Protein AF-A0A352FCN3-F1 (afdb_monomer_lite)

Secondary structure (DSSP, 8-state):
--HHHHHHHHHHHTT----------EEEEEEEEETTT--B-SS-EEEETT-S-EEE--TTSEEEEEESSSSEEEEEE-TTB--EEEEE-GGGSSSEEEEEPB----PPP----------S-SSS-EEEEEEEEETTEEEEEEEETT-TT--EEEEEETT--EEEEEE-S--------HHHHHHHTT-SEEE-TTS-EEEE-SSEEEEEEEETTEEEEEEEEEHHHIIIIITTEEEEETTEEEEEEE-SSEEEEEEEETT----EEEEEEE-TTHHHHHS----PPTTSHHHHHHHHHHHH-------EEE-SSEEEEEETTTTEEEEEETTS-EEEEEE---

Sequence (342 aa):
MKVRFALILVMAILGAKTARPQEKGLFITGYVFDSKSNAALQNVNISIAGSQSGTVSNSTGYFQIRVKSLPVVLYFSYVGYEVKPLTVRIAEATGLKVYLNPENRQIGEVTITAERITNLIKDDTLNVLDYEIVADNLYLVANPYKNPESQKLYAMTLSGEVLSSCDIRKAGHMVEDPELLAIAARRFLFKDCFGEVQLLTRDTVWQILFTNSKLYLIYPVSYEDFFEEIFPVRIALDGKLVYQKTSLNRNWTYLAEAGNSDHRLLKTVCDPFGDYRYARPIDFPDGLTRAAEFIMKGSWERCVAAPVIKRQNDFFIFDFFGNSIDFFDFNGECYKSVPITF

Structure (mmCIF, N/CA/C/O backbone):
data_AF-A0A352FCN3-F1
#
_entry.id   AF-A0A352FCN3-F1
#
loop_
_atom_site.group_PDB
_atom_site.id
_atom_site.type_symbol
_atom_site.label_atom_id
_atom_site.label_alt_id
_atom_site.label_comp_id
_atom_site.label_asym_id
_atom_site.label_entity_id
_atom_site.label_seq_id
_atom_site.pdbx_PDB_ins_code
_atom_site.Cartn_x
_atom_site.Cartn_y
_atom_site.Cartn_z
_atom_site.occupancy
_atom_site.B_iso_or_equiv
_atom_site.auth_seq_id
_atom_site.auth_comp_id
_atom_site.auth_asym_id
_atom_site.auth_atom_id
_atom_site.pdbx_PDB_model_num
ATOM 1 N N . MET A 1 1 ? -0.492 -20.688 -84.843 1.00 50.66 1 MET A N 1
ATOM 2 C CA . MET A 1 1 ? -1.634 -21.190 -84.037 1.00 50.66 1 MET A CA 1
ATOM 3 C C . MET A 1 1 ? -1.252 -21.821 -82.686 1.00 50.66 1 MET A C 1
ATOM 5 O O . MET A 1 1 ? -2.132 -21.959 -81.852 1.00 50.66 1 MET A O 1
ATOM 9 N N . LYS A 1 2 ? 0.026 -22.151 -82.413 1.00 49.59 2 LYS A N 1
ATOM 10 C CA . LYS A 1 2 ? 0.444 -22.856 -81.178 1.00 49.59 2 LYS A CA 1
ATOM 11 C C . LYS A 1 2 ? 0.732 -21.962 -79.950 1.00 49.59 2 LYS A C 1
ATOM 13 O O . LYS A 1 2 ? 0.653 -22.443 -78.832 1.00 49.59 2 LYS A O 1
ATOM 18 N N . VAL A 1 3 ? 0.989 -20.660 -80.132 1.00 52.56 3 VAL A N 1
ATOM 19 C CA . VAL A 1 3 ? 1.367 -19.742 -79.026 1.00 52.56 3 VAL A CA 1
ATOM 20 C C . VAL A 1 3 ? 0.154 -19.101 -78.326 1.00 52.56 3 VAL A C 1
ATOM 22 O O . VAL A 1 3 ? 0.198 -18.832 -77.132 1.00 52.56 3 VAL A O 1
ATOM 25 N N . ARG A 1 4 ? -0.981 -18.936 -79.025 1.00 50.56 4 ARG A N 1
ATOM 26 C CA . ARG A 1 4 ? -2.229 -18.412 -78.426 1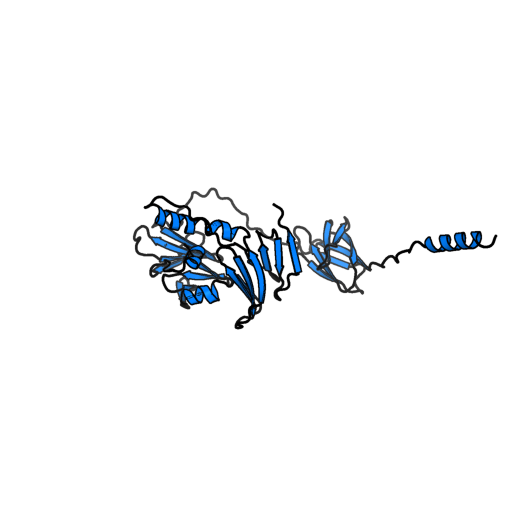.00 50.56 4 ARG A CA 1
ATOM 27 C C . ARG A 1 4 ? -2.933 -19.417 -77.503 1.00 50.56 4 ARG A C 1
ATOM 29 O O . ARG A 1 4 ? -3.598 -18.998 -76.566 1.00 50.56 4 ARG A O 1
ATOM 36 N N . PHE A 1 5 ? -2.737 -20.719 -77.719 1.00 48.94 5 PHE A N 1
ATOM 37 C CA . PHE A 1 5 ? -3.279 -21.771 -76.848 1.00 48.94 5 PHE A CA 1
ATOM 38 C C . PHE A 1 5 ? -2.513 -21.890 -75.519 1.00 48.94 5 PHE A C 1
ATOM 40 O O . PHE A 1 5 ? -3.115 -22.177 -74.489 1.00 48.94 5 PHE A O 1
ATOM 47 N N . ALA A 1 6 ? -1.208 -21.594 -75.519 1.00 52.56 6 ALA A N 1
ATOM 48 C CA . ALA A 1 6 ? -0.388 -21.615 -74.308 1.00 52.56 6 ALA A CA 1
ATOM 49 C C . ALA A 1 6 ? -0.743 -20.474 -73.333 1.00 52.56 6 ALA A C 1
ATOM 51 O O . ALA A 1 6 ? -0.731 -20.670 -72.123 1.00 52.56 6 ALA A O 1
ATOM 52 N N . LEU A 1 7 ? -1.136 -19.303 -73.846 1.00 49.34 7 LEU A N 1
ATOM 53 C CA . LEU A 1 7 ? -1.515 -18.145 -73.023 1.00 49.34 7 LEU A CA 1
ATOM 54 C C . LEU A 1 7 ? -2.885 -18.297 -72.336 1.00 49.34 7 LEU A C 1
ATOM 56 O O . LEU A 1 7 ? -3.070 -17.795 -71.230 1.00 49.34 7 LEU A O 1
ATOM 60 N N . ILE A 1 8 ? -3.818 -19.042 -72.939 1.00 56.41 8 ILE A N 1
ATOM 61 C CA . ILE A 1 8 ? -5.127 -19.341 -72.330 1.00 56.41 8 ILE A CA 1
ATOM 62 C C . ILE A 1 8 ? -4.990 -20.410 -71.231 1.00 56.41 8 ILE A C 1
ATOM 64 O O . ILE A 1 8 ? -5.671 -20.335 -70.210 1.00 56.41 8 ILE A O 1
ATOM 68 N N . LEU A 1 9 ? -4.052 -21.353 -71.379 1.00 51.28 9 LEU A N 1
ATOM 69 C CA . LEU A 1 9 ? -3.787 -22.380 -70.367 1.00 51.28 9 LEU A CA 1
ATOM 70 C C . LEU A 1 9 ? -3.083 -21.812 -69.117 1.00 51.28 9 LEU A C 1
ATOM 72 O O . LEU A 1 9 ? -3.337 -22.278 -68.011 1.00 51.28 9 LEU A O 1
ATOM 76 N N . VAL A 1 10 ? -2.259 -20.768 -69.263 1.00 54.50 10 VAL A N 1
ATOM 77 C CA . VAL A 1 10 ? -1.566 -20.117 -68.132 1.00 54.50 10 VAL A CA 1
ATOM 78 C C . VAL A 1 10 ? -2.493 -19.179 -67.339 1.00 54.50 10 VAL A C 1
ATOM 80 O O . VAL A 1 10 ? -2.385 -19.117 -66.116 1.00 54.50 10 VAL A O 1
ATOM 83 N N . MET A 1 11 ? -3.475 -18.522 -67.974 1.00 54.94 11 MET A N 1
ATOM 84 C CA . MET A 1 11 ? -4.492 -17.734 -67.248 1.00 54.94 11 MET A CA 1
ATOM 85 C C . MET A 1 11 ? -5.514 -18.593 -66.485 1.00 54.94 11 MET A C 1
ATOM 87 O O . MET A 1 11 ? -6.048 -18.139 -65.476 1.00 54.94 11 MET A O 1
ATOM 91 N N . ALA A 1 12 ? -5.765 -19.836 -66.909 1.00 50.75 12 ALA A N 1
ATOM 92 C CA . ALA A 1 12 ? -6.681 -20.739 -66.206 1.00 50.75 12 ALA A CA 1
ATOM 93 C C . ALA A 1 12 ? -6.101 -21.293 -64.887 1.00 50.75 12 ALA A C 1
ATOM 95 O O . ALA A 1 12 ? -6.855 -21.663 -63.990 1.00 50.75 12 ALA A O 1
ATOM 96 N N . ILE A 1 13 ? -4.772 -21.305 -64.734 1.00 56.00 13 ILE A N 1
ATOM 97 C CA . ILE A 1 13 ? -4.092 -21.830 -63.537 1.00 56.00 13 ILE A CA 1
ATOM 98 C C . ILE A 1 13 ? -3.949 -20.751 -62.443 1.00 56.00 13 ILE A C 1
ATOM 100 O O . ILE A 1 13 ? -3.915 -21.078 -61.260 1.00 56.00 13 ILE A O 1
ATOM 104 N N . LEU A 1 14 ? -3.979 -19.458 -62.797 1.00 53.19 14 LEU A N 1
ATOM 105 C CA . LEU A 1 14 ? -3.963 -18.347 -61.826 1.00 53.19 14 LEU A CA 1
ATOM 106 C C . LEU A 1 14 ? -5.339 -18.038 -61.195 1.00 53.19 14 LEU A C 1
ATOM 108 O O . LEU A 1 14 ? -5.429 -17.209 -60.291 1.00 53.19 14 LEU A O 1
ATOM 112 N N . GLY A 1 15 ? -6.410 -18.700 -61.644 1.00 48.38 15 GLY A N 1
ATOM 113 C CA . GLY A 1 15 ? -7.779 -18.499 -61.152 1.00 48.38 15 GLY A CA 1
ATOM 114 C C . GLY A 1 15 ? -8.217 -19.434 -60.022 1.00 48.38 15 GLY A C 1
ATOM 115 O O . GLY A 1 15 ? -9.357 -19.325 -59.563 1.00 48.38 15 GLY A O 1
ATOM 116 N N . ALA A 1 16 ? -7.356 -20.348 -59.560 1.00 47.66 16 ALA A N 1
ATOM 117 C CA . ALA A 1 16 ? -7.672 -21.226 -58.440 1.00 47.66 16 ALA A CA 1
ATOM 118 C C . ALA A 1 16 ? -7.743 -20.399 -57.150 1.00 47.66 16 ALA A C 1
ATOM 120 O O . ALA A 1 16 ? -6.758 -20.226 -56.434 1.00 47.66 16 ALA A O 1
ATOM 121 N N . LYS A 1 17 ? -8.933 -19.859 -56.861 1.00 42.19 17 LYS A N 1
ATOM 122 C CA . LYS A 1 17 ? -9.251 -19.310 -55.549 1.00 42.19 17 LYS A CA 1
ATOM 123 C C . LYS A 1 17 ? -8.914 -20.387 -54.532 1.00 42.19 17 LYS A C 1
ATOM 125 O O . LYS A 1 17 ? -9.537 -21.446 -54.512 1.00 42.19 17 LYS A O 1
ATOM 130 N N . THR A 1 18 ? -7.908 -20.115 -53.714 1.00 42.91 18 THR A N 1
ATOM 131 C CA . THR A 1 18 ? -7.589 -20.913 -52.544 1.00 42.91 18 THR A CA 1
ATOM 132 C C . THR A 1 18 ? -8.815 -20.879 -51.641 1.00 42.91 18 THR A C 1
ATOM 134 O O . THR A 1 18 ? -9.058 -19.924 -50.903 1.00 42.91 18 THR A O 1
ATOM 137 N N . ALA A 1 19 ? -9.646 -21.916 -51.744 1.00 42.66 19 ALA A N 1
ATOM 138 C CA . ALA A 1 19 ? -10.618 -22.234 -50.722 1.00 42.66 19 ALA A CA 1
ATOM 139 C C . ALA A 1 19 ? -9.799 -22.503 -49.462 1.00 42.66 19 ALA A C 1
ATOM 141 O O . ALA A 1 19 ? -9.227 -23.578 -49.296 1.00 42.66 19 ALA A O 1
ATOM 142 N N . ARG A 1 20 ? -9.652 -21.473 -48.620 1.00 44.28 20 ARG A N 1
ATOM 143 C CA . ARG A 1 20 ? -9.104 -21.632 -47.278 1.00 44.28 20 ARG A CA 1
ATOM 144 C C . ARG A 1 20 ? -9.934 -22.742 -46.635 1.00 44.28 20 ARG A C 1
ATOM 146 O O . ARG A 1 20 ? -11.157 -22.581 -46.580 1.00 44.28 20 ARG A O 1
ATOM 153 N N . PRO A 1 21 ? -9.328 -23.856 -46.198 1.00 37.66 21 PRO A N 1
ATOM 154 C CA . PRO A 1 21 ? -10.030 -24.799 -45.349 1.00 37.66 21 PRO A CA 1
ATOM 155 C C . PRO A 1 21 ? -10.646 -23.974 -44.222 1.00 37.66 21 PRO A C 1
ATOM 157 O O . PRO A 1 21 ? -9.927 -23.240 -43.543 1.00 37.66 21 PRO A O 1
ATOM 160 N N . GLN A 1 22 ? -11.974 -23.993 -44.082 1.00 46.97 22 GLN A N 1
ATOM 161 C CA . GLN A 1 22 ? -12.583 -23.445 -42.880 1.00 46.97 22 GLN A CA 1
ATOM 162 C C . GLN A 1 22 ? -11.985 -24.262 -41.740 1.00 46.97 22 GLN A C 1
ATOM 164 O O . GLN A 1 22 ? -12.263 -25.458 -41.638 1.00 46.97 22 GLN A O 1
ATOM 169 N N . GLU A 1 23 ? -11.096 -23.648 -40.953 1.00 50.28 23 GLU A N 1
ATOM 170 C CA . GLU A 1 23 ? -10.639 -24.227 -39.699 1.00 50.28 23 GLU A CA 1
ATOM 171 C C . GLU A 1 23 ? -11.895 -24.700 -38.974 1.00 50.28 23 GLU A C 1
ATOM 173 O O . GLU A 1 23 ? -12.800 -23.901 -38.703 1.00 50.28 23 GLU A O 1
ATOM 178 N N . LYS A 1 24 ? -11.997 -26.015 -38.757 1.00 53.31 24 LYS A N 1
ATOM 179 C CA . LYS A 1 24 ? -13.082 -26.620 -37.990 1.00 53.31 24 LYS A CA 1
ATOM 180 C C . LYS A 1 24 ? -12.957 -26.089 -36.566 1.00 53.31 24 LYS A C 1
ATOM 182 O O . LYS A 1 24 ? -12.295 -26.693 -35.732 1.00 53.31 24 LYS A O 1
ATOM 187 N N . GLY A 1 25 ? -13.535 -24.918 -36.316 1.00 63.62 25 GLY A N 1
ATOM 188 C CA . GLY A 1 25 ? -13.613 -24.344 -34.987 1.00 63.62 25 GLY A CA 1
ATOM 189 C C . GLY A 1 25 ? -14.358 -25.324 -34.099 1.00 63.62 25 GLY A C 1
ATOM 190 O O . GLY A 1 25 ? -15.456 -25.760 -34.448 1.00 63.62 25 GLY A O 1
ATOM 191 N N . LEU A 1 26 ? -13.750 -25.697 -32.980 1.00 83.81 26 LEU A N 1
ATOM 192 C CA . LEU A 1 26 ? -14.415 -26.543 -32.011 1.00 83.81 26 LEU A CA 1
ATOM 193 C C . LEU A 1 26 ? -15.435 -25.679 -31.268 1.00 83.81 26 LEU A C 1
ATOM 195 O O . LEU A 1 26 ? -15.103 -24.587 -30.807 1.00 83.81 26 LEU A O 1
ATOM 199 N N . PHE A 1 27 ? -16.680 -26.133 -31.181 1.00 90.12 27 PHE A N 1
ATOM 200 C CA . PHE A 1 27 ? -17.723 -25.403 -30.473 1.00 90.12 27 PHE A CA 1
ATOM 201 C C . PHE A 1 27 ? -18.003 -26.062 -29.136 1.00 90.12 27 PHE A C 1
ATOM 203 O O . PHE A 1 27 ? -18.206 -27.272 -29.072 1.00 90.12 27 PHE A O 1
ATOM 210 N N . ILE A 1 28 ? -18.055 -25.241 -28.094 1.00 92.25 28 ILE A N 1
ATOM 211 C CA . ILE A 1 28 ? -18.596 -25.623 -26.800 1.00 92.25 28 ILE A CA 1
ATOM 212 C C . ILE A 1 28 ? -20.027 -25.095 -26.728 1.00 92.25 28 ILE A C 1
ATOM 214 O O . ILE A 1 28 ? -20.260 -23.916 -27.010 1.00 92.25 28 ILE A O 1
ATOM 218 N N . THR A 1 29 ? -20.976 -25.958 -26.374 1.00 95.31 29 THR A N 1
ATOM 219 C CA . THR A 1 29 ? -22.400 -25.612 -26.250 1.00 95.31 29 THR A CA 1
ATOM 220 C C . THR A 1 29 ? -22.944 -26.016 -24.891 1.00 95.31 29 THR A C 1
ATOM 222 O O . THR A 1 29 ? -22.540 -27.031 -24.319 1.00 95.31 29 THR A O 1
ATOM 225 N N . GLY A 1 30 ? -23.891 -25.238 -24.380 1.00 95.81 30 GLY A N 1
ATOM 226 C CA . GLY A 1 30 ? -24.516 -25.531 -23.102 1.00 95.81 30 GLY A CA 1
ATOM 227 C C . GLY A 1 30 ? -25.593 -24.536 -22.715 1.00 95.81 30 GLY A C 1
ATOM 228 O O . GLY A 1 30 ? -25.996 -23.688 -23.507 1.00 95.81 30 GLY A O 1
ATOM 229 N N . TYR A 1 31 ? -26.042 -24.661 -21.474 1.00 97.06 31 TYR A N 1
ATOM 230 C CA . TYR A 1 31 ? -27.071 -23.847 -20.854 1.00 97.06 31 TYR A CA 1
ATOM 231 C C . TYR A 1 31 ? -26.593 -23.347 -19.495 1.00 97.06 31 TYR A C 1
ATOM 233 O O . TYR A 1 31 ? -25.945 -24.091 -18.750 1.00 97.06 31 TYR A O 1
ATOM 241 N N . VAL A 1 32 ? -26.939 -22.104 -19.170 1.00 96.75 32 VAL A N 1
ATOM 242 C CA . VAL A 1 32 ? -26.649 -21.490 -17.874 1.00 96.75 32 VAL A CA 1
ATOM 243 C C . VAL A 1 32 ? -27.935 -21.314 -17.073 1.00 96.75 32 VAL A C 1
ATOM 245 O O . VAL A 1 32 ? -28.932 -20.810 -17.590 1.00 96.75 32 VAL A O 1
ATOM 248 N N . PHE A 1 33 ? -27.901 -21.716 -15.806 1.00 96.88 33 PHE A N 1
ATOM 249 C CA . PHE A 1 33 ? -29.027 -21.669 -14.881 1.00 96.88 33 PHE A CA 1
ATOM 250 C C . PHE A 1 33 ? -28.636 -21.018 -13.556 1.00 96.88 33 PHE A C 1
ATOM 252 O O . PHE A 1 33 ? -27.478 -21.048 -13.141 1.00 96.88 33 PHE A O 1
ATOM 259 N N . ASP A 1 34 ? -29.626 -20.476 -12.864 1.00 94.44 34 ASP A N 1
ATOM 260 C CA . ASP A 1 34 ? -29.521 -20.066 -11.471 1.00 94.44 34 ASP A CA 1
ATOM 261 C C . ASP A 1 34 ? -29.526 -21.305 -10.561 1.00 94.44 34 ASP A C 1
ATOM 263 O O . ASP A 1 34 ? -30.380 -22.182 -10.702 1.00 94.44 34 ASP A O 1
ATOM 267 N N . SER A 1 35 ? -28.573 -21.402 -9.631 1.00 93.06 35 SER A N 1
ATOM 268 C CA . SER A 1 35 ? -28.431 -22.583 -8.768 1.00 93.06 35 SER A CA 1
ATOM 269 C C . SER A 1 35 ? -29.530 -22.733 -7.711 1.00 93.06 35 SER A C 1
ATOM 271 O O . SER A 1 35 ? -29.738 -23.843 -7.225 1.00 93.06 35 SER A O 1
ATOM 273 N N . LYS A 1 36 ? -30.246 -21.655 -7.356 1.00 90.94 36 LYS A N 1
ATOM 274 C CA . LYS A 1 36 ? -31.306 -21.665 -6.332 1.00 90.94 36 LYS A CA 1
ATOM 275 C C . LYS A 1 36 ? -32.688 -21.918 -6.929 1.00 90.94 36 LYS A C 1
ATOM 277 O O . LYS A 1 36 ? -33.463 -22.702 -6.395 1.00 90.94 36 LYS A O 1
ATOM 282 N N . SER A 1 37 ? -33.004 -21.239 -8.023 1.00 93.12 37 SER A N 1
ATOM 283 C CA . SER A 1 37 ? -34.319 -21.248 -8.668 1.00 93.12 37 SER A CA 1
ATOM 284 C C . SER A 1 37 ? -34.406 -22.195 -9.864 1.00 93.12 37 SER A C 1
ATOM 286 O O . SER A 1 37 ? -35.509 -22.474 -10.328 1.00 93.12 37 SER A O 1
ATOM 288 N N . ASN A 1 38 ? -33.271 -22.690 -10.377 1.00 92.19 38 ASN A N 1
ATOM 289 C CA . ASN A 1 38 ? -33.172 -23.419 -11.648 1.00 92.19 38 ASN A CA 1
ATOM 290 C C . ASN A 1 38 ? -33.689 -22.633 -12.869 1.00 92.19 38 ASN A C 1
ATOM 292 O O . ASN A 1 38 ? -33.897 -23.215 -13.936 1.00 92.19 38 ASN A O 1
ATOM 296 N N . ALA A 1 39 ? -33.882 -21.316 -12.745 1.00 94.06 39 ALA A N 1
ATOM 297 C CA . ALA A 1 39 ? -34.270 -20.467 -13.861 1.00 94.06 39 ALA A CA 1
ATOM 298 C C . ALA A 1 39 ? -33.126 -20.358 -14.879 1.00 94.06 39 ALA A C 1
ATOM 300 O O . ALA A 1 39 ? -31.955 -20.277 -14.505 1.00 94.06 39 ALA A O 1
ATOM 301 N N . ALA A 1 40 ? -33.455 -20.351 -16.172 1.00 95.38 40 ALA A N 1
ATOM 302 C CA . ALA A 1 40 ? -32.470 -20.119 -17.224 1.00 95.38 40 ALA A CA 1
ATOM 303 C C . ALA A 1 40 ? -31.963 -18.670 -17.169 1.00 95.38 40 ALA A C 1
ATOM 305 O O . ALA A 1 40 ? -32.757 -17.736 -17.059 1.00 95.38 40 ALA A O 1
ATOM 306 N N . LEU A 1 41 ? -30.645 -18.486 -17.261 1.00 94.62 41 LEU A N 1
ATOM 307 C CA . LEU A 1 41 ? -30.015 -17.171 -17.163 1.00 94.62 41 LEU A CA 1
ATOM 308 C C . LEU A 1 41 ? -29.663 -16.627 -18.546 1.00 94.62 41 LEU A C 1
ATOM 310 O O . LEU A 1 41 ? -28.797 -17.165 -19.238 1.00 94.62 41 LEU A O 1
ATOM 314 N N . GLN A 1 42 ? -30.319 -15.533 -18.926 1.00 95.81 42 GLN A N 1
ATOM 315 C CA . GLN A 1 42 ? -30.052 -14.783 -20.152 1.00 95.81 42 GLN A CA 1
ATOM 316 C C . GLN A 1 42 ? -28.928 -13.756 -19.953 1.00 95.81 42 GLN A C 1
ATOM 318 O O . GLN A 1 42 ? -28.777 -13.205 -18.868 1.00 95.81 42 GLN A O 1
ATOM 323 N N . ASN A 1 43 ? -28.188 -13.446 -21.024 1.00 95.38 43 ASN A N 1
ATOM 324 C CA . ASN A 1 43 ? -27.126 -12.434 -21.061 1.00 95.38 43 ASN A CA 1
ATOM 325 C C . ASN A 1 43 ? -25.954 -12.716 -20.103 1.00 95.38 43 ASN A C 1
ATOM 327 O O . ASN A 1 43 ? -25.243 -11.797 -19.698 1.00 95.38 43 ASN A O 1
ATOM 331 N N . VAL A 1 44 ? -25.718 -13.984 -19.762 1.00 94.38 44 VAL A N 1
ATOM 332 C CA . VAL A 1 44 ? -24.508 -14.398 -19.045 1.00 94.38 44 VAL A CA 1
ATOM 333 C C . VAL A 1 44 ? -23.327 -14.240 -19.989 1.00 94.38 44 VAL A C 1
ATOM 335 O O . VAL A 1 44 ? -23.338 -14.797 -21.087 1.00 94.38 44 VAL A O 1
ATOM 338 N N . ASN A 1 45 ? -22.308 -13.499 -19.563 1.00 93.81 45 ASN A N 1
ATOM 339 C CA . ASN A 1 45 ? -21.072 -13.338 -20.312 1.00 93.81 45 ASN A CA 1
ATOM 340 C C . ASN A 1 45 ? -20.186 -14.574 -20.129 1.00 93.81 45 ASN A C 1
ATOM 342 O O . ASN A 1 45 ? -19.953 -15.023 -19.006 1.00 93.81 45 ASN A O 1
ATOM 346 N N . ILE A 1 46 ? -19.710 -15.130 -21.240 1.00 96.06 46 ILE A N 1
ATOM 347 C CA . ILE A 1 46 ? -18.925 -16.361 -21.280 1.00 96.06 46 ILE A CA 1
ATOM 348 C C . ILE A 1 46 ? -17.642 -16.068 -22.042 1.00 96.06 46 ILE A C 1
ATOM 350 O O . ILE A 1 46 ? -17.670 -15.890 -23.261 1.00 96.06 46 ILE A O 1
ATOM 354 N N . SER A 1 47 ? -16.514 -16.023 -21.343 1.00 89.81 47 SER A N 1
ATOM 355 C CA . SER A 1 47 ? -15.215 -15.683 -21.929 1.00 89.81 47 SER A CA 1
ATOM 356 C C . SER A 1 47 ? -14.213 -16.825 -21.806 1.00 89.81 47 SER A C 1
ATOM 358 O O . SER A 1 47 ? -14.297 -17.666 -20.913 1.00 89.81 47 SER A O 1
ATOM 360 N N . ILE A 1 48 ? -13.256 -16.871 -22.733 1.00 88.19 48 ILE A N 1
ATOM 361 C CA . ILE A 1 48 ? -12.162 -17.845 -22.714 1.00 88.19 48 ILE A CA 1
ATOM 362 C C . ILE A 1 48 ? -10.987 -17.254 -21.931 1.00 88.19 48 ILE A C 1
ATOM 364 O O . ILE A 1 48 ? -10.567 -16.127 -22.198 1.00 88.19 48 ILE A O 1
ATOM 368 N N . ALA A 1 49 ? -10.415 -18.018 -20.999 1.00 70.88 49 ALA A N 1
ATOM 369 C CA . ALA A 1 49 ? -9.241 -17.587 -20.244 1.00 70.88 49 ALA A CA 1
ATOM 370 C C . ALA A 1 49 ? -8.076 -17.190 -21.171 1.00 70.88 49 ALA A C 1
ATOM 372 O O . ALA A 1 49 ? -7.713 -17.932 -22.084 1.00 70.88 49 ALA A O 1
ATOM 373 N N . GLY A 1 50 ? -7.503 -16.003 -20.945 1.00 73.56 50 GLY A N 1
ATOM 374 C CA . GLY A 1 50 ? -6.396 -15.472 -21.752 1.00 73.56 50 GLY A CA 1
ATOM 375 C C . GLY A 1 50 ? -6.784 -14.999 -23.161 1.00 73.56 50 GLY A C 1
ATOM 376 O O . GLY A 1 50 ? -5.904 -14.724 -23.973 1.00 73.56 50 GLY A O 1
ATOM 377 N N . SER A 1 51 ? -8.079 -14.892 -23.483 1.00 79.00 51 SER A N 1
ATOM 378 C CA . SER A 1 51 ? -8.562 -14.435 -24.790 1.00 79.00 51 SER A CA 1
ATOM 379 C C . SER A 1 51 ? -9.589 -13.310 -24.666 1.00 79.00 51 SER A C 1
ATOM 381 O O . SER A 1 51 ? -10.349 -13.246 -23.708 1.00 79.00 51 SER A O 1
ATOM 383 N N . GLN A 1 52 ? -9.660 -12.447 -25.684 1.00 76.38 52 GLN A N 1
ATOM 384 C CA . GLN A 1 52 ? -10.753 -11.476 -25.846 1.00 76.38 52 GLN A CA 1
ATOM 385 C C . GLN A 1 52 ? -11.996 -12.086 -26.520 1.00 76.38 52 GLN A C 1
ATOM 387 O O . GLN A 1 52 ? -12.990 -11.401 -26.737 1.00 76.38 52 GLN A O 1
ATOM 392 N N . SER A 1 53 ? -11.944 -13.366 -26.899 1.00 75.81 53 SER A N 1
ATOM 393 C CA . SER A 1 53 ? -13.083 -14.067 -27.493 1.00 75.81 53 SER A CA 1
ATOM 394 C C . SER A 1 53 ? -14.063 -14.532 -26.414 1.00 75.81 53 SER A C 1
ATOM 396 O O . SER A 1 53 ? -13.668 -15.146 -25.420 1.00 75.81 53 SER A O 1
ATOM 398 N N . GLY A 1 54 ? -15.347 -14.270 -26.642 1.00 89.44 54 GLY A N 1
ATOM 399 C CA . GLY A 1 54 ? -16.437 -14.626 -25.743 1.00 89.44 54 GLY A CA 1
ATOM 400 C C . GLY A 1 54 ? -17.767 -14.748 -26.481 1.00 89.44 54 GLY A C 1
ATOM 401 O O . GLY A 1 54 ? -17.854 -14.503 -27.685 1.00 89.44 54 GLY A O 1
ATOM 402 N N . THR A 1 55 ? -18.798 -15.153 -25.755 1.00 95.00 55 THR A N 1
ATOM 403 C CA . THR A 1 55 ? -20.188 -15.199 -26.215 1.00 95.00 55 THR A CA 1
ATOM 404 C C . THR A 1 55 ? -21.115 -14.807 -25.065 1.00 95.00 55 THR A C 1
ATOM 406 O O . THR A 1 55 ? -20.668 -14.656 -23.928 1.00 95.00 55 THR A O 1
ATOM 409 N N . VAL A 1 56 ? -22.408 -14.670 -25.346 1.00 94.94 56 VAL A N 1
ATOM 410 C CA . VAL A 1 56 ? -23.438 -14.422 -24.329 1.00 94.94 56 VAL A CA 1
ATOM 411 C C . VAL A 1 56 ? -24.538 -15.473 -24.408 1.00 94.94 56 VAL A C 1
ATOM 413 O O . VAL A 1 56 ? -24.848 -15.967 -25.495 1.00 94.94 56 VAL A O 1
ATOM 416 N N . SER A 1 57 ? -25.129 -15.830 -23.266 1.00 96.38 57 SER A N 1
ATOM 417 C CA . SER A 1 57 ? -26.299 -16.713 -23.256 1.00 96.38 57 SER A CA 1
ATOM 418 C C . SER A 1 57 ? -27.552 -15.995 -23.774 1.00 96.38 57 SER A C 1
ATOM 420 O O . SER A 1 57 ? -27.758 -14.803 -23.539 1.00 96.38 57 SER A O 1
ATOM 422 N N . ASN A 1 58 ? -28.414 -16.720 -24.484 1.00 94.69 58 ASN A N 1
ATOM 423 C CA . ASN A 1 58 ? -29.684 -16.198 -24.996 1.00 94.69 58 ASN A CA 1
ATOM 424 C C . ASN A 1 58 ? -30.821 -16.288 -23.951 1.00 94.69 58 ASN A C 1
ATOM 426 O O . ASN A 1 58 ? -30.598 -16.672 -22.805 1.00 94.69 58 ASN A O 1
ATOM 430 N N . SER A 1 59 ? -32.060 -15.966 -24.342 1.00 93.06 59 SER A N 1
ATOM 431 C CA . SER A 1 59 ? -33.245 -15.992 -23.462 1.00 93.06 59 SER A CA 1
ATOM 432 C C . SER A 1 59 ? -33.581 -17.356 -22.855 1.00 93.06 59 SER A C 1
ATOM 434 O O . SER A 1 59 ? -34.245 -17.418 -21.826 1.00 93.06 59 SER A O 1
ATOM 436 N N . THR A 1 60 ? -33.110 -18.453 -23.450 1.00 93.00 60 THR A N 1
ATOM 437 C CA . THR A 1 60 ? -33.274 -19.809 -22.907 1.00 93.00 60 THR A CA 1
ATOM 438 C C . THR A 1 60 ? -32.050 -20.260 -22.105 1.00 93.00 60 THR A C 1
ATOM 440 O O . THR A 1 60 ? -31.913 -21.444 -21.810 1.00 93.00 60 THR A O 1
ATOM 443 N N . GLY A 1 61 ? -31.115 -19.349 -21.819 1.00 93.38 61 GLY A N 1
ATOM 444 C CA . GLY A 1 61 ? -29.833 -19.628 -21.176 1.00 93.38 61 GLY A CA 1
ATOM 445 C C . GLY A 1 61 ? -28.833 -20.385 -22.050 1.00 93.38 61 GLY A C 1
ATOM 446 O O . GLY A 1 61 ? -27.763 -20.742 -21.566 1.00 93.38 61 GLY A O 1
ATOM 447 N N . TYR A 1 62 ? -29.150 -20.627 -23.325 1.00 97.12 62 TYR A N 1
ATOM 448 C CA . TYR A 1 62 ? -28.286 -21.364 -24.243 1.00 97.12 62 TYR A CA 1
ATOM 449 C C . TYR A 1 62 ? -27.104 -20.507 -24.684 1.00 97.12 62 TYR A C 1
ATOM 451 O O . TYR A 1 62 ? -27.271 -19.330 -25.009 1.00 97.12 62 TYR A O 1
ATOM 459 N N . PHE A 1 63 ? -25.927 -21.120 -24.768 1.00 96.31 63 PHE A N 1
ATOM 460 C CA . PHE A 1 63 ? -24.729 -20.500 -25.308 1.00 96.31 63 PHE A CA 1
ATOM 461 C C . PHE A 1 63 ? -23.994 -21.423 -26.277 1.00 96.31 63 PHE A C 1
ATOM 463 O O . PHE A 1 63 ? -24.027 -22.652 -26.170 1.00 96.31 63 PHE A O 1
ATOM 470 N N . GLN A 1 64 ? -23.261 -20.797 -27.195 1.00 95.44 64 GLN A N 1
ATOM 471 C CA . GLN A 1 64 ? -22.321 -21.459 -28.086 1.00 95.44 64 GLN A CA 1
ATOM 472 C C . GLN A 1 64 ? -21.075 -20.590 -28.228 1.00 95.44 64 GLN A C 1
ATOM 474 O O . GLN A 1 64 ? -21.167 -19.421 -28.606 1.00 95.44 64 GLN A O 1
ATOM 479 N N . ILE A 1 65 ? -19.908 -21.165 -27.943 1.00 92.75 65 ILE A N 1
ATOM 480 C CA . ILE A 1 65 ? -18.621 -20.476 -28.041 1.00 92.75 65 ILE A CA 1
ATOM 481 C C . ILE A 1 65 ? -17.636 -21.292 -28.869 1.00 92.75 65 ILE A C 1
ATOM 483 O O . ILE A 1 65 ? -17.534 -22.509 -28.723 1.00 92.75 65 ILE A O 1
ATOM 487 N N . ARG A 1 66 ? -16.919 -20.619 -29.771 1.00 91.38 66 ARG A N 1
ATOM 488 C CA . ARG A 1 66 ? -15.870 -21.237 -30.585 1.00 91.38 66 ARG A CA 1
ATOM 489 C C . ARG A 1 66 ? -14.541 -21.164 -29.842 1.00 91.38 66 ARG A C 1
ATOM 491 O O . ARG A 1 66 ? -14.126 -20.081 -29.442 1.00 91.38 66 ARG A O 1
ATOM 498 N N . VAL A 1 67 ? -13.851 -22.293 -29.731 1.00 88.81 67 VAL A N 1
ATOM 499 C CA . VAL A 1 67 ? -12.529 -22.400 -29.105 1.00 88.81 67 VAL A CA 1
ATOM 500 C C . VAL A 1 67 ? -11.504 -22.958 -30.091 1.00 88.81 67 VAL A C 1
ATOM 502 O O . VAL A 1 67 ? -11.851 -23.673 -31.033 1.00 88.81 67 VAL A O 1
ATOM 505 N N . LYS A 1 68 ? -10.232 -22.594 -29.896 1.00 85.12 68 LYS A N 1
ATOM 506 C CA . LYS A 1 68 ? -9.120 -23.020 -30.764 1.00 85.12 68 LYS A CA 1
ATOM 507 C C . LYS A 1 68 ? -8.604 -24.420 -30.415 1.00 85.12 68 LYS A C 1
ATOM 509 O O . LYS A 1 68 ? -8.190 -25.156 -31.301 1.00 85.12 68 LYS A O 1
ATOM 514 N N . SER A 1 69 ? -8.642 -24.780 -29.135 1.00 83.75 69 SER A N 1
ATOM 515 C CA . SER A 1 69 ? -8.145 -26.050 -28.602 1.00 83.75 69 SER A CA 1
ATOM 516 C C . SER A 1 69 ? -8.857 -26.401 -27.293 1.00 83.75 69 SER A C 1
ATOM 518 O O . SER A 1 69 ? -9.426 -25.527 -26.639 1.00 83.75 69 SER A O 1
ATOM 520 N N . LEU A 1 70 ? -8.807 -27.678 -26.912 1.00 83.38 70 LEU A N 1
ATOM 521 C CA . LEU A 1 70 ? -9.221 -28.184 -25.601 1.00 83.38 70 LEU A CA 1
ATOM 522 C C . LEU A 1 70 ? -8.042 -28.914 -24.931 1.00 83.38 70 LEU A C 1
ATOM 524 O O . LEU A 1 70 ? -7.213 -29.468 -25.655 1.00 83.38 70 LEU A O 1
ATOM 528 N N . PRO A 1 71 ? -7.983 -28.984 -23.588 1.00 86.88 71 PRO A N 1
ATOM 529 C CA . PRO A 1 71 ? -8.914 -28.379 -22.632 1.00 86.88 71 PRO A CA 1
ATOM 530 C C . PRO A 1 71 ? -8.810 -26.851 -22.587 1.00 86.88 71 PRO A C 1
ATOM 532 O O . PRO A 1 71 ? -7.783 -26.279 -22.941 1.00 86.88 71 PRO A O 1
ATOM 535 N N . VAL A 1 72 ? -9.883 -26.191 -22.158 1.00 88.25 72 VAL A N 1
ATOM 536 C CA . VAL A 1 72 ? -9.942 -24.727 -22.038 1.00 88.25 72 VAL A CA 1
ATOM 537 C C . VAL A 1 72 ? -10.701 -24.330 -20.781 1.00 88.25 72 VAL A C 1
ATOM 539 O O . VAL A 1 72 ? -11.617 -25.039 -20.370 1.00 88.25 72 VAL A O 1
ATOM 542 N N . VAL A 1 73 ? -10.339 -23.200 -20.179 1.00 88.50 73 VAL A N 1
ATOM 543 C CA . VAL A 1 73 ? -11.084 -22.619 -19.057 1.00 88.50 73 VAL A CA 1
ATOM 544 C C . VAL A 1 73 ? -12.025 -21.543 -19.589 1.00 88.50 73 VAL A C 1
ATOM 546 O O . VAL A 1 73 ? -11.589 -20.610 -20.266 1.00 88.50 73 VAL A O 1
ATOM 549 N N . LEU A 1 74 ? -13.312 -21.684 -19.283 1.00 91.06 74 LEU A N 1
ATOM 550 C CA . LEU A 1 74 ? -14.343 -20.687 -19.546 1.00 91.06 74 LEU A CA 1
ATOM 551 C C . LEU A 1 74 ? -14.713 -19.968 -18.247 1.00 91.06 74 LEU A C 1
ATOM 553 O O . LEU A 1 74 ? -14.911 -20.621 -17.223 1.00 91.06 74 LEU A O 1
ATOM 557 N N . TYR A 1 75 ? -14.845 -18.646 -18.293 1.00 87.44 75 TYR A N 1
ATOM 558 C CA . TYR A 1 75 ? -15.402 -17.849 -17.203 1.00 87.44 75 TYR A CA 1
ATOM 559 C C . TYR A 1 75 ? -16.841 -17.476 -17.521 1.00 87.44 75 TYR A C 1
ATOM 561 O O . TYR A 1 75 ? -17.113 -16.902 -18.573 1.00 87.44 75 TYR A O 1
ATOM 569 N N . PHE A 1 76 ? -17.742 -17.770 -16.590 1.00 94.75 76 PHE 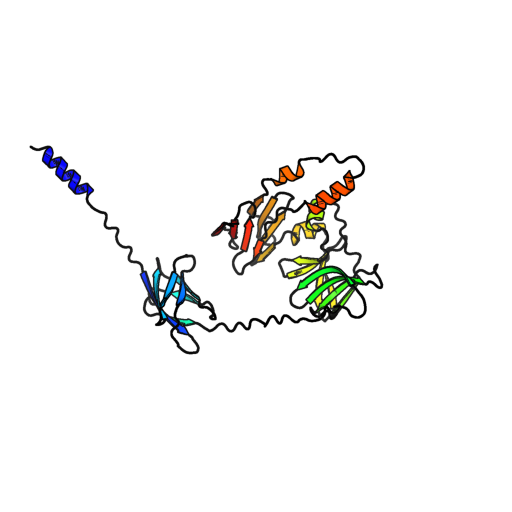A N 1
ATOM 570 C CA . PHE A 1 76 ? -19.140 -17.367 -16.643 1.00 94.75 76 PHE A CA 1
ATOM 571 C C . PHE A 1 76 ? -19.349 -16.226 -15.650 1.00 94.75 76 PHE A C 1
ATOM 573 O O . PHE A 1 76 ? -19.088 -16.401 -14.458 1.00 94.75 76 PHE A O 1
ATOM 580 N N . SER A 1 77 ? -19.799 -15.065 -16.123 1.00 87.44 77 SER A N 1
ATOM 581 C CA . SER A 1 77 ? -20.086 -13.904 -15.281 1.00 87.44 77 SER A CA 1
ATOM 582 C C . SER A 1 77 ? -21.451 -13.304 -15.598 1.00 87.44 77 SER A C 1
ATOM 584 O O . SER A 1 77 ? -21.861 -13.178 -16.754 1.00 87.44 77 SER A O 1
ATOM 586 N N . TYR A 1 78 ? -22.175 -12.948 -14.544 1.00 92.81 78 TYR A N 1
ATOM 587 C CA . TYR A 1 78 ? -23.487 -12.330 -14.634 1.00 92.81 78 TYR A CA 1
ATOM 588 C C . TYR A 1 78 ? -23.687 -11.413 -13.427 1.00 92.81 78 TYR A C 1
ATOM 590 O O . TYR A 1 78 ? -23.189 -11.700 -12.339 1.00 92.81 78 TYR A O 1
ATOM 598 N N . VAL A 1 79 ? -24.351 -10.275 -13.623 1.00 83.19 79 VAL A N 1
ATOM 599 C CA . VAL A 1 79 ? -24.499 -9.265 -12.566 1.00 83.19 79 VAL A CA 1
ATOM 600 C C . VAL A 1 79 ? -25.300 -9.853 -11.404 1.00 83.19 79 VAL A C 1
ATOM 602 O O . VAL A 1 79 ? -26.397 -10.362 -11.612 1.00 83.19 79 VAL A O 1
ATOM 605 N N . GLY A 1 80 ? -24.748 -9.770 -10.190 1.00 84.31 80 GLY A N 1
ATOM 606 C CA . GLY A 1 80 ? -25.354 -10.349 -8.988 1.00 84.31 80 GLY A CA 1
ATOM 607 C C . GLY A 1 80 ? -25.082 -11.844 -8.798 1.00 84.31 80 GLY A C 1
ATOM 608 O O . GLY A 1 80 ? -25.770 -12.474 -8.002 1.00 84.31 80 GLY A O 1
ATOM 609 N N . TYR A 1 81 ? -24.109 -12.420 -9.514 1.00 90.81 81 TYR A N 1
ATOM 610 C CA . TYR A 1 81 ? -23.707 -13.826 -9.413 1.00 90.81 81 TYR A CA 1
ATOM 611 C C . TYR A 1 81 ? -22.191 -13.972 -9.292 1.00 90.81 81 TYR A C 1
ATOM 613 O O . TYR A 1 81 ? -21.427 -13.193 -9.860 1.00 90.81 81 TYR A O 1
ATOM 621 N N . GLU A 1 82 ? -21.756 -15.021 -8.597 1.00 87.94 82 GLU A N 1
ATOM 622 C CA . GLU A 1 82 ? -20.342 -15.358 -8.468 1.00 87.94 82 GLU A CA 1
ATOM 623 C C . GLU A 1 82 ? -19.756 -15.736 -9.836 1.00 87.94 82 GLU A C 1
ATOM 625 O O . GLU A 1 82 ? -20.342 -16.517 -10.595 1.00 87.94 82 GLU A O 1
ATOM 630 N N . VAL A 1 83 ? -18.566 -15.210 -10.144 1.00 88.56 83 VAL A N 1
ATOM 631 C CA . VAL A 1 83 ? -17.840 -15.592 -11.361 1.00 88.56 83 VAL A CA 1
ATOM 632 C C . VAL A 1 83 ? -17.420 -17.052 -11.250 1.00 88.56 83 VAL A C 1
ATOM 634 O O . VAL A 1 83 ? -16.664 -17.425 -10.354 1.00 88.56 83 VAL A O 1
ATOM 637 N N . LYS A 1 84 ? -17.869 -17.878 -12.195 1.00 88.75 84 LYS A N 1
ATOM 638 C CA . LYS A 1 84 ? -17.597 -19.316 -12.191 1.00 88.75 84 LYS A CA 1
ATOM 639 C C . LYS A 1 84 ? -16.577 -19.692 -13.268 1.00 88.75 84 LYS A C 1
ATOM 641 O O . LYS A 1 84 ? -16.913 -19.619 -14.451 1.00 88.75 84 LYS A O 1
ATOM 646 N N . PRO A 1 85 ? -15.355 -20.119 -12.904 1.00 87.94 85 PRO A N 1
ATOM 647 C CA . PRO A 1 85 ? -14.446 -20.776 -13.836 1.00 87.94 85 PRO A CA 1
ATOM 648 C C . PRO A 1 85 ? -14.866 -22.236 -14.068 1.00 87.94 85 PRO A C 1
ATOM 650 O O . PRO A 1 85 ? -15.210 -22.949 -13.125 1.00 87.94 85 PRO A O 1
ATOM 653 N N . LEU A 1 86 ? -14.809 -22.704 -15.315 1.00 89.12 86 LEU A N 1
ATOM 654 C CA . LEU A 1 86 ? -15.054 -24.100 -15.681 1.00 89.12 86 LEU A CA 1
ATOM 655 C C . LEU A 1 86 ? -14.034 -24.576 -16.716 1.00 89.12 86 LEU A C 1
ATOM 657 O O . LEU A 1 86 ? -13.962 -24.039 -17.821 1.00 89.12 86 LEU A O 1
ATOM 661 N N . THR A 1 87 ? -13.285 -25.622 -16.379 1.00 90.56 87 THR A N 1
ATOM 662 C CA . THR A 1 87 ? -12.400 -26.311 -17.324 1.00 90.56 87 THR A CA 1
ATOM 663 C C . THR A 1 87 ? -13.213 -27.302 -18.148 1.00 90.56 87 THR A C 1
ATOM 665 O O . THR A 1 87 ? -13.737 -28.260 -17.593 1.00 90.56 87 THR A O 1
ATOM 668 N N . VAL A 1 88 ? -13.294 -27.099 -19.462 1.00 86.88 88 VAL A N 1
ATOM 669 C CA . VAL A 1 88 ? -14.018 -27.975 -20.393 1.00 86.88 88 VAL A CA 1
ATOM 670 C C . VAL A 1 88 ? -13.033 -28.882 -21.122 1.00 86.88 88 VAL A C 1
ATOM 672 O O . VAL A 1 88 ? -12.036 -28.412 -21.679 1.00 86.88 88 VAL A O 1
ATOM 675 N N . ARG A 1 89 ? -13.312 -30.189 -21.138 1.00 89.12 89 ARG A N 1
ATOM 676 C CA . ARG A 1 89 ? -12.565 -31.204 -21.907 1.00 89.12 89 ARG A CA 1
ATOM 677 C C . ARG A 1 89 ? -13.381 -31.693 -23.110 1.00 89.12 89 ARG A C 1
ATOM 679 O O . ARG A 1 89 ? -14.571 -31.424 -23.214 1.00 89.12 89 ARG A O 1
ATOM 686 N N . ILE A 1 90 ? -12.751 -32.428 -24.036 1.00 80.38 90 ILE A N 1
ATOM 687 C CA . ILE A 1 90 ? -13.388 -32.886 -25.296 1.00 80.38 90 ILE A CA 1
ATOM 688 C C . ILE A 1 90 ? -14.703 -33.642 -25.053 1.00 80.38 90 ILE A C 1
ATOM 690 O O . ILE A 1 90 ? -15.674 -33.408 -25.767 1.00 80.38 90 ILE A O 1
ATOM 694 N N . ALA A 1 91 ? -14.753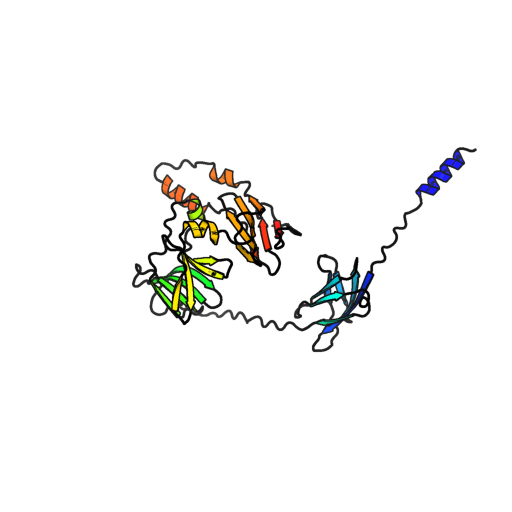 -34.495 -24.028 1.00 74.19 91 ALA A N 1
ATOM 695 C CA . ALA A 1 91 ? -15.944 -35.276 -23.685 1.00 74.19 91 ALA A CA 1
ATOM 696 C C . ALA A 1 91 ? -17.144 -34.421 -23.224 1.00 74.19 91 ALA A C 1
ATOM 698 O O . ALA A 1 91 ? -18.270 -34.903 -23.204 1.00 74.19 91 ALA A O 1
ATOM 699 N N . GLU A 1 92 ? -16.909 -33.159 -22.868 1.00 76.69 92 GLU A N 1
ATOM 700 C CA . GLU A 1 92 ? -17.877 -32.262 -22.231 1.00 76.69 92 GLU A CA 1
ATOM 701 C C . GLU A 1 92 ? -18.234 -31.076 -23.139 1.00 76.69 92 GLU A C 1
ATOM 703 O O . GLU A 1 92 ? -18.903 -30.144 -22.712 1.00 76.69 92 GLU A O 1
ATOM 708 N N . ALA A 1 93 ? -17.782 -31.066 -24.397 1.00 78.25 93 ALA A N 1
ATOM 709 C CA . ALA A 1 93 ? -17.949 -29.916 -25.285 1.00 78.25 93 ALA A CA 1
ATOM 710 C C . ALA A 1 93 ? -19.413 -29.652 -25.699 1.00 78.25 93 ALA A C 1
ATOM 712 O O . ALA A 1 93 ? -19.737 -28.568 -26.182 1.00 78.25 93 ALA A O 1
ATOM 713 N N . THR A 1 94 ? -20.322 -30.611 -25.520 1.00 86.31 94 THR A N 1
ATOM 714 C CA . THR A 1 94 ? -21.721 -30.492 -25.953 1.00 86.31 94 THR A CA 1
ATOM 715 C C . THR A 1 94 ? -22.697 -30.690 -24.804 1.00 86.31 94 THR A C 1
ATOM 717 O O . THR A 1 94 ? -22.616 -31.689 -24.094 1.00 86.31 94 THR A O 1
ATOM 720 N N . GLY A 1 95 ? -23.667 -29.783 -24.672 1.00 86.56 95 GLY A N 1
ATOM 721 C CA . GLY A 1 95 ? -24.770 -29.920 -23.716 1.00 86.56 95 GLY A CA 1
ATOM 722 C C . GLY A 1 95 ? -24.398 -29.638 -22.257 1.00 86.56 95 GLY A C 1
ATOM 723 O O . GLY A 1 95 ? -25.036 -30.184 -21.357 1.00 86.56 95 GLY A O 1
ATOM 724 N N . LEU A 1 96 ? -23.392 -28.792 -22.007 1.00 91.62 96 LEU A N 1
ATOM 725 C CA . LEU A 1 96 ? -22.999 -28.403 -20.649 1.00 91.62 96 LEU A CA 1
ATOM 726 C C . LEU A 1 96 ? -24.172 -27.783 -19.890 1.00 91.62 96 LEU A C 1
ATOM 728 O O . LEU A 1 96 ? -24.892 -26.944 -20.427 1.00 91.62 96 LEU A O 1
ATOM 732 N N . LYS A 1 97 ? -24.324 -28.141 -18.617 1.00 93.50 97 LYS A N 1
ATOM 733 C CA . LYS A 1 97 ? -25.226 -27.448 -17.692 1.00 93.50 97 LYS A CA 1
ATOM 734 C C . LYS A 1 97 ? -24.395 -26.718 -16.653 1.00 93.50 97 LYS A C 1
ATOM 736 O O . LYS A 1 97 ? -23.696 -27.346 -15.862 1.00 93.50 97 LYS A O 1
ATOM 741 N N . VAL A 1 98 ? -24.464 -25.393 -16.664 1.00 93.75 98 VAL A N 1
ATOM 742 C CA . VAL A 1 98 ? -23.684 -24.533 -15.775 1.00 93.75 98 VAL A CA 1
ATOM 743 C C . VAL A 1 98 ? -24.631 -23.822 -14.825 1.00 93.75 98 VAL A C 1
ATOM 745 O O . VAL A 1 98 ? -25.493 -23.070 -15.254 1.00 93.75 98 VAL A O 1
ATOM 748 N N . TYR A 1 99 ? -24.459 -24.050 -13.528 1.00 95.94 99 TYR A N 1
ATOM 749 C CA . TYR A 1 99 ? -25.237 -23.375 -12.490 1.00 95.94 99 TYR A CA 1
ATOM 750 C C . TYR A 1 99 ? -24.413 -22.250 -11.864 1.00 95.94 99 TYR A C 1
ATOM 752 O O . TYR A 1 99 ? -23.290 -22.519 -11.420 1.00 95.94 99 TYR A O 1
ATOM 760 N N . LEU A 1 100 ? -24.946 -21.028 -11.843 1.00 92.81 100 LEU A N 1
ATOM 761 C CA . LEU A 1 100 ? -24.350 -19.868 -11.178 1.00 92.81 100 LEU A CA 1
ATOM 762 C C . LEU A 1 100 ? -25.007 -19.631 -9.822 1.00 92.81 100 LEU A C 1
ATOM 764 O O . LEU A 1 100 ? -26.228 -19.709 -9.694 1.00 92.81 100 LEU A O 1
ATOM 768 N N . ASN A 1 101 ? -24.185 -19.312 -8.826 1.00 91.31 101 ASN A N 1
ATOM 769 C CA . ASN A 1 101 ? -24.650 -18.948 -7.496 1.00 91.31 101 ASN A CA 1
ATOM 770 C C . ASN A 1 101 ? -24.903 -17.440 -7.435 1.00 91.31 101 ASN A C 1
ATOM 772 O O . ASN A 1 101 ? -24.004 -16.684 -7.811 1.00 91.31 101 ASN A O 1
ATOM 776 N N . PRO A 1 102 ? -26.076 -16.990 -6.955 1.00 88.62 102 PRO A N 1
ATOM 777 C CA . PRO A 1 102 ? -26.293 -15.583 -6.653 1.00 88.62 102 PRO A CA 1
ATOM 778 C C . PRO A 1 102 ? -25.257 -15.087 -5.641 1.00 88.62 102 PRO A C 1
ATOM 780 O O . PRO A 1 102 ? -25.082 -15.684 -4.577 1.00 88.62 102 PRO A O 1
ATOM 783 N N .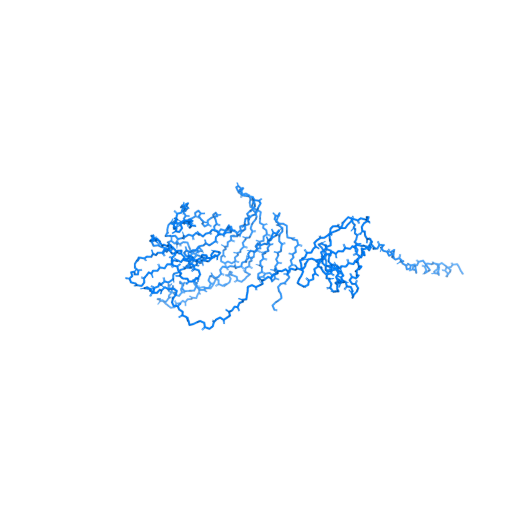 GLU A 1 103 ? -24.584 -13.995 -5.979 1.00 81.75 103 GLU A N 1
ATOM 784 C CA . GLU A 1 103 ? -23.590 -13.342 -5.142 1.00 81.75 103 GLU A CA 1
ATOM 785 C C . GLU A 1 103 ? -24.319 -12.492 -4.097 1.00 81.75 103 GLU A C 1
ATOM 787 O O . GLU A 1 103 ? -24.818 -11.404 -4.380 1.00 81.75 103 GLU A O 1
ATOM 792 N N . ASN A 1 104 ? -24.384 -12.986 -2.861 1.00 67.44 104 ASN A N 1
ATOM 793 C CA . ASN A 1 104 ? -24.883 -12.210 -1.729 1.00 67.44 104 ASN A CA 1
ATOM 794 C C . ASN A 1 104 ? -23.794 -11.234 -1.248 1.00 67.44 104 ASN A C 1
ATOM 796 O O . ASN A 1 104 ? -23.234 -11.404 -0.167 1.00 67.44 104 ASN A O 1
ATOM 800 N N . ARG A 1 105 ? -23.488 -10.191 -2.028 1.00 54.22 105 ARG A N 1
ATOM 801 C CA . ARG A 1 105 ? -22.790 -9.020 -1.478 1.00 54.22 105 ARG A CA 1
ATOM 802 C C . ARG A 1 105 ? -23.812 -8.118 -0.803 1.00 54.22 105 ARG A C 1
ATOM 804 O O . ARG A 1 105 ? -24.465 -7.312 -1.460 1.00 54.22 105 ARG A O 1
ATOM 811 N N . GLN A 1 106 ? -23.923 -8.222 0.519 1.00 47.75 106 GLN A N 1
ATOM 812 C CA . GLN A 1 106 ? -24.369 -7.079 1.310 1.00 47.75 106 GLN A CA 1
ATOM 813 C C . GLN A 1 106 ? -23.284 -6.011 1.187 1.00 47.75 106 GLN A C 1
ATOM 815 O O . GLN A 1 106 ? -22.261 -6.056 1.864 1.00 47.75 106 GLN A O 1
ATOM 820 N N . ILE A 1 107 ? -23.472 -5.080 0.257 1.00 54.22 107 ILE A N 1
ATOM 821 C CA . ILE A 1 107 ? -22.743 -3.819 0.302 1.00 54.22 107 ILE A CA 1
ATOM 822 C C . ILE A 1 107 ? -23.293 -3.110 1.539 1.00 54.22 107 ILE A C 1
ATOM 824 O O . ILE A 1 107 ? -24.503 -2.893 1.617 1.00 54.22 107 ILE A O 1
ATOM 828 N N . GLY A 1 108 ? -22.438 -2.833 2.526 1.00 45.19 108 GLY A N 1
ATOM 829 C CA . GLY A 1 108 ? -22.831 -2.023 3.674 1.00 45.19 108 GLY A CA 1
ATOM 830 C C . GLY A 1 108 ? -23.440 -0.722 3.163 1.00 45.19 108 GLY A C 1
ATOM 831 O O . GLY A 1 108 ? -22.853 -0.053 2.312 1.00 45.19 108 GLY A O 1
ATOM 832 N N . GLU A 1 109 ? -24.651 -0.411 3.609 1.00 39.06 109 GLU A N 1
ATOM 833 C CA . GLU A 1 109 ? -25.317 0.839 3.276 1.00 39.06 109 GLU A CA 1
ATOM 834 C C . GLU A 1 109 ? -24.410 2.000 3.701 1.00 39.06 109 GLU A C 1
ATOM 836 O O . GLU A 1 109 ? -24.105 2.163 4.883 1.00 39.06 109 GLU A O 1
ATOM 841 N N . VAL A 1 110 ? -23.946 2.803 2.741 1.00 52.47 110 VAL A N 1
ATOM 842 C CA . VAL A 1 110 ? -23.283 4.070 3.059 1.00 52.47 110 VAL A CA 1
ATOM 843 C C . VAL A 1 110 ? -24.383 5.027 3.492 1.00 52.47 110 VAL A C 1
ATOM 845 O O . VAL A 1 110 ? -24.989 5.720 2.676 1.00 52.47 110 VAL A O 1
ATOM 848 N N . THR A 1 111 ? -24.678 5.031 4.788 1.00 46.41 111 THR A N 1
ATOM 849 C CA . THR A 1 111 ? -25.549 6.044 5.373 1.00 46.41 111 THR A CA 1
ATOM 850 C C . THR A 1 111 ? -24.760 7.347 5.400 1.00 46.41 111 THR A C 1
ATOM 852 O O . THR A 1 111 ? -23.832 7.502 6.190 1.00 46.41 111 THR A O 1
ATOM 855 N N . ILE A 1 112 ? -25.103 8.289 4.521 1.00 47.47 112 ILE A N 1
ATOM 856 C CA . ILE A 1 112 ? -24.627 9.669 4.644 1.00 47.47 112 ILE A CA 1
ATOM 857 C C . ILE A 1 112 ? -25.415 10.280 5.801 1.00 47.47 112 ILE A C 1
ATOM 859 O O . ILE A 1 112 ? -26.512 10.809 5.618 1.00 47.47 112 ILE A O 1
ATOM 863 N N . THR A 1 113 ? -24.894 10.153 7.017 1.00 57.41 113 THR A N 1
ATOM 864 C CA . THR A 1 113 ? -25.439 10.877 8.157 1.00 57.41 113 THR A CA 1
ATOM 865 C C . THR A 1 113 ? -25.022 12.341 8.035 1.00 57.41 113 THR A C 1
ATOM 867 O O . THR A 1 113 ? -23.850 12.672 7.870 1.00 57.41 113 THR A O 1
ATOM 870 N N . ALA A 1 114 ? -25.987 13.258 8.143 1.00 51.53 114 ALA A N 1
ATOM 871 C CA . ALA A 1 114 ? -25.714 14.664 8.438 1.00 51.53 114 ALA A CA 1
ATOM 872 C C . ALA A 1 114 ? -25.351 14.812 9.927 1.00 51.53 114 ALA A C 1
ATOM 874 O O . ALA A 1 114 ? -25.930 15.623 10.652 1.00 51.53 114 ALA A O 1
ATOM 875 N N . GLU A 1 115 ? -24.453 13.955 10.417 1.00 56.12 115 GLU A N 1
ATOM 876 C CA . GLU A 1 115 ? -23.956 14.059 11.774 1.00 56.12 115 GLU A CA 1
ATOM 877 C C . GLU A 1 115 ? -23.175 15.364 11.893 1.00 56.12 115 GLU A C 1
ATOM 879 O O . GLU A 1 115 ? -22.310 15.701 11.081 1.00 56.12 115 GLU A O 1
ATOM 884 N N . ARG A 1 116 ? -23.541 16.149 12.907 1.00 51.16 116 ARG A N 1
ATOM 885 C CA . ARG A 1 116 ? -22.776 17.325 13.307 1.00 51.16 116 ARG A CA 1
ATOM 886 C C . ARG A 1 116 ? -21.337 16.867 13.516 1.00 51.16 116 ARG A C 1
ATOM 888 O O . ARG A 1 116 ? -21.147 15.885 14.221 1.00 51.16 116 ARG A O 1
ATOM 895 N N . ILE A 1 117 ? -20.358 17.587 12.959 1.00 58.69 117 ILE A N 1
ATOM 896 C CA . ILE A 1 117 ? -18.935 17.326 13.216 1.00 58.69 117 ILE A CA 1
ATOM 897 C C . ILE A 1 117 ? -18.740 17.297 14.735 1.00 58.69 117 ILE A C 1
ATOM 899 O O . ILE A 1 117 ? -18.769 18.334 15.402 1.00 58.69 117 ILE A O 1
ATOM 903 N N . THR A 1 118 ? -18.632 16.096 15.292 1.00 59.34 118 THR A N 1
ATOM 904 C CA . THR A 1 118 ? -18.294 15.874 16.688 1.00 59.34 118 THR A CA 1
ATOM 905 C C . THR A 1 118 ? -16.789 15.788 16.765 1.00 59.34 118 THR A C 1
ATOM 907 O O . THR A 1 118 ? -16.167 15.052 16.000 1.00 59.34 118 THR A O 1
ATOM 910 N N . ASN A 1 119 ? -16.194 16.528 17.697 1.00 60.06 119 ASN A N 1
ATOM 911 C CA . ASN A 1 119 ? -14.787 16.333 18.004 1.00 60.06 119 ASN A CA 1
ATOM 912 C C . ASN A 1 119 ? -14.601 14.859 18.387 1.00 60.06 119 ASN A C 1
ATOM 914 O O . ASN A 1 119 ? -15.254 14.398 19.325 1.00 60.06 119 ASN A O 1
ATOM 918 N N . LEU A 1 120 ? -13.729 14.136 17.667 1.00 62.66 120 LEU A N 1
ATOM 919 C CA . LEU A 1 120 ? -13.397 12.739 17.986 1.00 62.66 120 LEU A CA 1
ATOM 920 C C . LEU A 1 120 ? -12.935 12.598 19.446 1.00 62.66 120 LEU A C 1
ATOM 922 O O . LEU A 1 120 ? -13.061 11.535 20.039 1.00 62.66 120 LEU A O 1
ATOM 926 N N . ILE A 1 121 ? -12.426 13.682 20.037 1.00 65.31 121 ILE A N 1
ATOM 927 C CA . ILE A 1 121 ? -11.854 13.712 21.376 1.00 65.31 121 ILE A CA 1
ATOM 928 C C . ILE A 1 121 ? -12.601 14.759 22.193 1.00 65.31 121 ILE A C 1
ATOM 930 O O . ILE A 1 121 ? -12.701 15.925 21.807 1.00 65.31 121 ILE A O 1
ATOM 934 N N . LYS A 1 122 ? -13.182 14.307 23.308 1.00 61.97 122 LYS A N 1
ATOM 935 C CA . LYS A 1 122 ? -14.121 15.097 24.117 1.00 61.97 122 LYS A CA 1
ATOM 936 C C . LYS A 1 122 ? -13.430 16.023 25.123 1.00 61.97 122 LYS A C 1
ATOM 938 O O . LYS A 1 122 ? -13.958 17.097 25.393 1.00 61.97 122 LYS A O 1
ATOM 943 N N . ASP A 1 123 ? -12.254 15.639 25.628 1.00 68.06 123 ASP A N 1
ATOM 944 C CA . ASP A 1 123 ? -11.615 16.303 26.779 1.00 68.06 123 ASP A CA 1
ATOM 945 C C . ASP A 1 123 ? -10.387 17.158 26.435 1.00 68.06 123 ASP A C 1
ATOM 947 O O . ASP A 1 123 ? -9.994 18.033 27.217 1.00 68.06 123 ASP A O 1
ATOM 951 N N . ASP A 1 124 ? -9.760 16.918 25.284 1.00 72.69 124 ASP A N 1
ATOM 952 C CA . ASP A 1 124 ? -8.645 17.711 24.772 1.00 72.69 124 ASP A CA 1
ATOM 953 C C . ASP A 1 124 ? -8.720 17.802 23.246 1.00 72.69 124 ASP A C 1
ATOM 955 O O . ASP A 1 124 ? -9.291 16.942 22.578 1.00 72.69 124 ASP A O 1
ATOM 959 N N . THR A 1 125 ? -8.127 18.851 22.690 1.00 81.94 125 THR A N 1
ATOM 960 C CA . THR A 1 125 ? -7.914 18.942 21.243 1.00 81.94 125 THR A CA 1
ATOM 961 C C . THR A 1 125 ? -6.554 18.341 20.929 1.00 81.94 125 THR A C 1
ATOM 963 O O . THR A 1 125 ? -5.568 18.657 21.588 1.00 81.94 125 THR A O 1
ATOM 966 N N . LEU A 1 126 ? -6.488 17.450 19.943 1.00 86.06 126 LEU A N 1
ATOM 967 C CA . LEU A 1 126 ? -5.216 16.921 19.465 1.00 86.06 126 LEU A CA 1
ATOM 968 C C . LEU A 1 126 ? -4.785 17.690 18.223 1.00 86.06 126 LEU A C 1
ATOM 970 O O . LEU A 1 126 ? -5.516 17.748 17.235 1.00 86.06 126 LEU A O 1
ATOM 974 N N . ASN A 1 127 ? -3.580 18.249 18.266 1.00 87.12 127 ASN A N 1
ATOM 975 C CA . ASN A 1 127 ? -2.903 18.712 17.067 1.00 87.12 127 ASN A CA 1
ATOM 976 C C . ASN A 1 127 ? -2.354 17.487 16.331 1.00 87.12 127 ASN A C 1
ATOM 978 O O . ASN A 1 127 ? -1.300 16.960 16.695 1.00 87.12 127 ASN A O 1
ATOM 982 N N . VAL A 1 128 ? -3.126 17.003 15.360 1.00 88.50 128 VAL A N 1
ATOM 983 C CA . VAL A 1 128 ? -2.800 15.826 14.555 1.00 88.50 128 VAL A CA 1
ATOM 984 C C . VAL A 1 128 ? -1.640 16.144 13.626 1.00 88.50 128 VAL A C 1
ATOM 986 O O . VAL A 1 128 ? -1.716 17.063 12.814 1.00 88.50 128 VAL A O 1
ATOM 989 N N . LEU A 1 129 ? -0.575 15.363 13.754 1.00 87.62 129 LEU A N 1
ATOM 990 C CA . LEU A 1 129 ? 0.634 15.502 12.960 1.00 87.62 129 LEU A CA 1
ATOM 991 C C . LEU A 1 129 ? 0.668 14.498 11.809 1.00 87.62 129 LEU A C 1
ATOM 993 O O . LEU A 1 129 ? 1.053 14.864 10.704 1.00 87.62 129 LEU A O 1
ATOM 997 N N . ASP A 1 130 ? 0.251 13.259 12.072 1.00 90.94 130 ASP A N 1
ATOM 998 C CA . ASP A 1 130 ? 0.100 12.212 11.063 1.00 90.94 130 ASP A CA 1
ATOM 999 C C . ASP A 1 130 ? -0.899 11.146 11.535 1.00 90.94 130 ASP A C 1
ATOM 1001 O O . ASP A 1 130 ? -1.154 11.013 12.739 1.00 90.94 130 ASP A O 1
ATOM 1005 N N . TYR A 1 131 ? -1.468 10.392 10.598 1.00 92.88 131 TYR A N 1
ATOM 1006 C CA . TYR A 1 131 ? -2.400 9.311 10.895 1.00 92.88 131 TYR A CA 1
ATOM 1007 C C . TYR A 1 131 ? -2.315 8.179 9.870 1.00 92.88 131 TYR A C 1
ATOM 1009 O O . TYR A 1 131 ? -2.025 8.403 8.700 1.00 92.88 131 TYR A O 1
ATOM 1017 N N . GLU A 1 132 ? -2.638 6.964 10.307 1.00 94.12 132 GLU A N 1
ATOM 1018 C CA . GLU A 1 132 ? -2.732 5.793 9.436 1.00 94.12 132 GLU A CA 1
ATOM 1019 C C . GLU A 1 132 ? -3.896 4.901 9.879 1.00 94.12 132 GLU A C 1
ATOM 1021 O O . GLU A 1 132 ? -4.136 4.724 11.076 1.00 94.12 132 GLU A O 1
ATOM 1026 N N . ILE A 1 133 ? -4.629 4.336 8.915 1.00 92.62 133 ILE A N 1
ATOM 1027 C CA . ILE A 1 133 ? -5.797 3.486 9.181 1.00 92.62 133 ILE A CA 1
ATOM 1028 C C . ILE A 1 133 ? -5.481 2.044 8.775 1.00 92.62 133 ILE A C 1
ATOM 1030 O O . ILE A 1 133 ? -5.132 1.742 7.626 1.00 92.62 133 ILE A O 1
ATOM 1034 N N . VAL A 1 134 ? -5.645 1.118 9.721 1.00 86.94 134 VAL A N 1
ATOM 1035 C CA . VAL A 1 134 ? -5.450 -0.317 9.497 1.00 86.94 134 VAL A CA 1
ATOM 1036 C C . VAL A 1 134 ? -6.628 -1.091 10.068 1.00 86.94 134 VAL A C 1
ATOM 1038 O O . VAL A 1 134 ? -6.809 -1.157 11.283 1.00 86.94 134 VAL A O 1
ATOM 1041 N N . ALA A 1 135 ? -7.405 -1.703 9.169 1.00 84.44 135 ALA A N 1
ATOM 1042 C CA . ALA A 1 135 ? -8.682 -2.331 9.498 1.00 84.44 135 ALA A CA 1
ATOM 1043 C C . ALA A 1 135 ? -9.585 -1.339 10.260 1.00 84.44 135 ALA A C 1
ATOM 1045 O O . ALA A 1 135 ? -9.882 -0.273 9.725 1.00 84.44 135 ALA A O 1
ATOM 1046 N N . ASP A 1 136 ? -9.961 -1.661 11.498 1.00 85.12 136 ASP A N 1
ATOM 1047 C CA . ASP A 1 136 ? -10.837 -0.833 12.338 1.00 85.12 136 ASP A CA 1
ATOM 1048 C C . ASP A 1 136 ? -10.068 0.086 13.308 1.00 85.12 136 ASP A C 1
ATOM 1050 O O . ASP A 1 136 ? -10.676 0.817 14.096 1.00 85.12 136 ASP A O 1
ATOM 1054 N N . ASN A 1 137 ? -8.731 0.060 13.258 1.00 86.94 137 ASN A N 1
ATOM 1055 C CA . ASN A 1 137 ? -7.866 0.876 14.103 1.00 86.94 137 ASN A CA 1
ATOM 1056 C C . ASN A 1 137 ? -7.355 2.105 13.344 1.00 86.94 137 ASN A C 1
ATOM 1058 O O . ASN A 1 137 ? -6.906 2.024 12.198 1.00 86.94 137 ASN A O 1
ATOM 1062 N N . LEU A 1 138 ? -7.360 3.236 14.037 1.00 93.12 138 LEU A N 1
ATOM 1063 C CA . LEU A 1 138 ? -6.757 4.492 13.629 1.00 93.12 138 LEU A CA 1
ATOM 1064 C C . LEU A 1 138 ? -5.547 4.758 14.531 1.00 93.12 138 LEU A C 1
ATOM 1066 O O . LEU A 1 138 ? -5.679 4.912 15.748 1.00 93.12 138 LEU A O 1
ATOM 1070 N N . TYR A 1 139 ? -4.365 4.802 13.921 1.00 94.81 139 TYR A N 1
ATOM 1071 C CA . TYR A 1 139 ? -3.132 5.215 14.576 1.00 94.81 139 TYR A CA 1
ATOM 1072 C C . TYR A 1 139 ? -2.890 6.693 14.327 1.00 94.81 139 TYR A C 1
ATOM 1074 O O . TYR A 1 139 ? -3.066 7.179 13.211 1.00 94.81 139 TYR A O 1
ATOM 1082 N N . LEU A 1 140 ? -2.495 7.409 15.374 1.00 93.00 140 LEU A N 1
ATOM 1083 C CA . LEU A 1 140 ? -2.435 8.864 15.354 1.00 93.00 140 LEU A CA 1
ATOM 1084 C C . LEU A 1 140 ? -1.187 9.358 16.074 1.00 93.00 140 LEU A C 1
ATOM 1086 O O . LEU A 1 140 ? -0.994 9.057 17.250 1.00 93.00 140 LEU A O 1
ATOM 1090 N N . VAL A 1 141 ? -0.361 10.143 15.385 1.00 92.31 141 VAL A N 1
ATOM 1091 C CA . VAL A 1 141 ? 0.726 10.904 16.007 1.00 92.31 141 VAL A CA 1
ATOM 1092 C C . VAL A 1 141 ? 0.218 12.317 16.229 1.00 92.31 141 VAL A C 1
ATOM 1094 O O . VAL A 1 141 ? -0.153 13.006 15.278 1.00 92.31 141 VAL A O 1
ATOM 1097 N N . ALA A 1 142 ? 0.163 12.753 17.484 1.00 90.81 142 ALA A N 1
ATOM 1098 C CA . ALA A 1 142 ? -0.409 14.050 17.814 1.00 90.81 142 ALA A CA 1
ATOM 1099 C C . ALA A 1 142 ? 0.145 14.649 19.107 1.00 90.81 142 ALA A C 1
ATOM 1101 O O . ALA A 1 142 ? 0.581 13.932 20.011 1.00 90.81 142 ALA A O 1
ATOM 1102 N N . ASN A 1 143 ? 0.038 15.975 19.210 1.00 89.56 143 ASN A N 1
ATOM 1103 C CA . ASN A 1 143 ? 0.338 16.718 20.431 1.00 89.56 143 ASN A CA 1
ATOM 1104 C C . ASN A 1 143 ? -0.981 17.128 21.112 1.00 89.56 143 ASN A C 1
ATOM 1106 O O . ASN A 1 143 ? -1.811 17.776 20.465 1.00 89.56 143 ASN A O 1
ATOM 1110 N N . PRO A 1 144 ? -1.201 16.792 22.394 1.00 88.25 144 PRO A N 1
ATOM 1111 C CA . PRO A 1 144 ? -2.303 17.330 23.180 1.00 88.25 144 PRO A CA 1
ATOM 1112 C C . PRO A 1 144 ? -2.209 18.850 23.272 1.00 88.25 144 PRO A C 1
ATOM 1114 O O . PRO A 1 144 ? -1.149 19.392 23.580 1.00 88.25 144 PRO A O 1
ATOM 1117 N N . TYR A 1 145 ? -3.318 19.552 23.060 1.00 85.19 145 TYR A N 1
ATOM 1118 C CA . TYR A 1 145 ? -3.351 21.012 23.141 1.00 85.19 145 TYR A CA 1
ATOM 1119 C C . TYR A 1 145 ? -2.998 21.514 24.545 1.00 85.19 145 TYR A C 1
ATOM 1121 O O . TYR A 1 145 ? -2.300 22.516 24.691 1.00 85.19 145 TYR A O 1
ATOM 1129 N N . LYS A 1 146 ? -3.418 20.791 25.592 1.00 86.44 146 LYS A N 1
ATOM 1130 C CA . LYS A 1 146 ? -3.070 21.119 26.985 1.00 86.44 146 LYS A CA 1
ATOM 1131 C C . LYS A 1 146 ? -1.593 20.888 27.321 1.00 86.44 146 LYS A C 1
ATOM 1133 O O . LYS A 1 146 ? -1.113 21.449 28.303 1.00 86.44 146 LYS A O 1
ATOM 1138 N N . ASN A 1 147 ? -0.882 20.062 26.552 1.00 86.12 147 ASN A N 1
ATOM 1139 C CA . ASN A 1 147 ? 0.538 19.782 26.752 1.00 86.12 147 ASN A CA 1
ATOM 1140 C C . ASN A 1 147 ? 1.255 19.608 25.399 1.00 86.12 147 ASN A C 1
ATOM 1142 O O . ASN A 1 147 ? 1.580 18.480 25.017 1.00 86.12 147 ASN A O 1
ATOM 1146 N N . PRO A 1 148 ? 1.500 20.709 24.665 1.00 82.56 148 PRO A N 1
ATOM 1147 C CA . PRO A 1 148 ? 1.957 20.654 23.276 1.00 82.56 148 PRO A CA 1
ATOM 1148 C C . PRO A 1 148 ? 3.364 20.063 23.105 1.00 82.56 148 PRO A C 1
ATOM 1150 O O . PRO A 1 148 ? 3.714 19.653 22.001 1.00 82.56 148 PRO A O 1
ATOM 1153 N N . GLU A 1 149 ? 4.152 19.992 24.182 1.00 83.19 149 GLU A N 1
ATOM 1154 C CA . GLU A 1 149 ? 5.485 19.375 24.204 1.00 83.19 149 GLU A CA 1
ATOM 1155 C C . GLU A 1 149 ? 5.433 17.837 24.295 1.00 83.19 149 GLU A C 1
ATOM 1157 O O . GLU A 1 149 ? 6.402 17.157 23.959 1.00 83.19 149 GLU A O 1
ATOM 11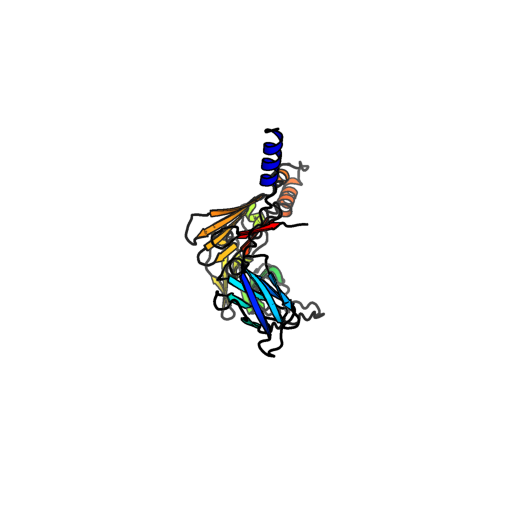62 N N . SER A 1 150 ? 4.312 17.271 24.757 1.00 86.69 150 SER A N 1
ATOM 1163 C CA . SER A 1 150 ? 4.117 15.826 24.914 1.00 86.69 150 SER A CA 1
ATOM 1164 C C . SER A 1 150 ? 3.543 15.244 23.632 1.00 86.69 150 SER A C 1
ATOM 1166 O O . SER A 1 150 ? 2.336 15.127 23.455 1.00 86.69 150 SER A O 1
ATOM 1168 N N . GLN A 1 151 ? 4.415 14.874 22.707 1.00 89.31 151 GLN A N 1
ATOM 1169 C CA . GLN A 1 151 ? 3.985 14.156 21.518 1.00 89.31 151 GLN A CA 1
ATOM 1170 C C . GLN A 1 151 ? 3.679 12.696 21.854 1.00 89.31 151 GLN A C 1
ATOM 1172 O O . GLN A 1 151 ? 4.448 12.020 22.544 1.00 89.31 151 GLN A O 1
ATOM 1177 N N . LYS A 1 152 ? 2.552 12.202 21.344 1.00 92.00 152 LYS A N 1
ATOM 1178 C CA . LYS A 1 152 ? 2.036 10.871 21.656 1.00 92.00 152 LYS A CA 1
ATOM 1179 C C . LYS A 1 152 ? 1.645 10.109 20.404 1.00 92.00 152 LYS A C 1
ATOM 1181 O O . LYS A 1 152 ? 1.204 10.699 19.417 1.00 92.00 152 LYS A O 1
ATOM 1186 N N . LEU A 1 153 ? 1.769 8.789 20.500 1.00 93.69 153 LEU A N 1
ATOM 1187 C CA . LEU A 1 153 ? 1.125 7.840 19.605 1.00 93.69 153 LEU A CA 1
ATOM 1188 C C . LEU A 1 153 ? -0.170 7.359 20.261 1.00 93.69 153 LEU A C 1
ATOM 1190 O O . LEU A 1 153 ? -0.163 6.923 21.414 1.00 93.69 153 LEU A O 1
ATOM 1194 N N . TYR A 1 154 ? -1.262 7.416 19.512 1.00 93.62 154 TYR A N 1
ATOM 1195 C CA . TYR A 1 154 ? -2.576 6.927 19.903 1.00 93.62 154 TYR A CA 1
ATOM 1196 C C . TYR A 1 154 ? -2.972 5.742 19.031 1.00 93.62 154 TYR A C 1
ATOM 1198 O O . TYR A 1 154 ? -2.755 5.763 17.822 1.00 93.62 154 TYR A O 1
ATOM 1206 N N . ALA A 1 155 ? -3.598 4.745 19.648 1.00 93.06 155 ALA A N 1
ATOM 1207 C CA . ALA A 1 155 ? -4.417 3.743 18.985 1.00 93.06 155 ALA A CA 1
ATOM 1208 C C . ALA A 1 155 ? -5.863 4.022 19.374 1.00 93.06 155 ALA A C 1
ATOM 1210 O O . ALA A 1 155 ? -6.193 4.077 20.563 1.00 93.06 155 ALA A O 1
ATOM 1211 N N . MET A 1 156 ? -6.714 4.227 18.381 1.00 90.38 156 MET A N 1
ATOM 1212 C CA . MET A 1 156 ? -8.112 4.571 18.587 1.00 90.38 156 MET A CA 1
ATOM 1213 C C . MET A 1 156 ? -9.018 3.845 17.603 1.00 90.38 156 MET A C 1
ATOM 1215 O O . MET A 1 156 ? -8.575 3.378 16.556 1.00 90.38 156 MET A O 1
ATOM 1219 N N . THR A 1 157 ? -10.295 3.745 17.947 1.00 88.62 157 THR A N 1
ATOM 1220 C CA . THR A 1 157 ? -11.318 3.287 17.007 1.00 88.62 157 THR A CA 1
ATOM 1221 C C . THR A 1 157 ? -11.607 4.377 15.974 1.00 88.62 157 THR A C 1
ATOM 1223 O O . THR A 1 157 ? -11.373 5.565 16.213 1.00 88.62 157 THR A O 1
ATOM 1226 N N . LEU A 1 158 ? -12.207 4.001 14.844 1.00 86.50 158 LEU A N 1
ATOM 1227 C CA . LEU A 1 158 ? -12.690 4.967 13.845 1.00 86.50 158 LEU A CA 1
ATOM 1228 C C . LEU A 1 158 ? -13.767 5.927 14.387 1.00 86.50 158 LEU A C 1
ATOM 1230 O O . LEU A 1 158 ? -13.983 6.990 13.812 1.00 86.50 158 LEU A O 1
ATOM 1234 N N . SER A 1 159 ? -14.415 5.588 15.508 1.00 82.81 159 SER A N 1
ATOM 1235 C CA . SER A 1 159 ? -15.363 6.466 16.203 1.00 82.81 159 SER A CA 1
ATOM 1236 C C . SER A 1 159 ? -14.697 7.450 17.177 1.00 82.81 159 SER A C 1
ATOM 1238 O O . SER A 1 159 ? -15.398 8.227 17.822 1.00 82.81 159 SER A O 1
ATOM 1240 N N . GLY A 1 160 ? -13.365 7.415 17.313 1.00 80.00 160 GLY A N 1
ATOM 1241 C CA . GLY A 1 160 ? -12.587 8.313 18.172 1.00 80.00 160 GLY A CA 1
ATOM 1242 C C . GLY A 1 160 ? -12.416 7.863 19.622 1.00 80.00 160 GLY A C 1
ATOM 1243 O O . GLY A 1 160 ? -11.918 8.631 20.443 1.00 80.00 160 GLY A O 1
ATOM 1244 N N . GLU A 1 161 ? -12.783 6.626 19.964 1.00 85.31 161 GLU A N 1
ATOM 1245 C CA . GLU A 1 161 ? -12.474 6.079 21.287 1.00 85.31 161 GLU A CA 1
ATOM 1246 C C . GLU A 1 161 ? -10.979 5.761 21.378 1.00 85.31 161 GLU A C 1
ATOM 1248 O O . GLU A 1 161 ? -10.454 4.975 20.590 1.00 85.31 161 GLU A O 1
ATOM 1253 N N . VAL A 1 162 ? -10.284 6.361 22.347 1.00 88.81 162 VAL A N 1
ATOM 1254 C CA . VAL A 1 162 ? -8.866 6.080 22.597 1.00 88.81 162 VAL A CA 1
ATOM 1255 C C . VAL A 1 162 ? -8.739 4.725 23.285 1.00 88.81 162 VAL A C 1
ATOM 1257 O O . VAL A 1 162 ? -9.090 4.583 24.454 1.00 88.81 162 VAL A O 1
ATOM 1260 N N . LEU A 1 163 ? -8.189 3.743 22.572 1.00 90.19 163 LEU A N 1
ATOM 1261 C CA . LEU A 1 163 ? -7.941 2.400 23.094 1.00 90.19 163 LEU A CA 1
ATOM 1262 C C . LEU A 1 163 ? -6.641 2.345 23.903 1.00 90.19 163 LEU A C 1
ATOM 1264 O O . LEU A 1 163 ? -6.563 1.677 24.932 1.00 90.19 163 LEU A O 1
ATOM 1268 N N . SER A 1 164 ? -5.599 3.031 23.427 1.00 91.12 164 SER A N 1
ATOM 1269 C CA . SER A 1 164 ? -4.302 3.116 24.099 1.00 91.12 164 SER A CA 1
ATOM 1270 C C . SER A 1 164 ? -3.509 4.327 23.619 1.00 91.12 164 SER A C 1
ATOM 1272 O O . SER A 1 164 ? -3.715 4.821 22.511 1.00 91.12 164 SER A O 1
ATOM 1274 N N . SER A 1 165 ? -2.570 4.795 24.438 1.00 92.44 165 SER A N 1
ATOM 1275 C CA . SER A 1 165 ? -1.628 5.843 24.048 1.00 92.44 165 SER A CA 1
ATOM 1276 C C . SER A 1 165 ? -0.295 5.679 24.762 1.00 92.44 165 SER A C 1
ATOM 1278 O O . SER A 1 165 ? -0.278 5.290 25.932 1.00 92.44 165 SER A O 1
ATOM 1280 N N . CYS A 1 166 ? 0.797 6.056 24.106 1.00 90.00 166 CYS A N 1
ATOM 1281 C CA . CYS A 1 166 ? 2.111 6.163 24.728 1.00 90.00 166 CYS A CA 1
ATOM 1282 C C . CYS A 1 166 ? 2.811 7.461 24.313 1.00 90.00 166 CYS A C 1
ATOM 1284 O O . CYS A 1 166 ? 2.649 7.938 23.187 1.00 90.00 166 CYS A O 1
ATOM 1286 N N . ASP A 1 167 ? 3.600 8.030 25.224 1.00 89.19 167 ASP A N 1
ATOM 1287 C CA . ASP A 1 167 ? 4.518 9.118 24.891 1.00 89.19 167 ASP A CA 1
ATOM 1288 C C . ASP A 1 167 ? 5.606 8.608 2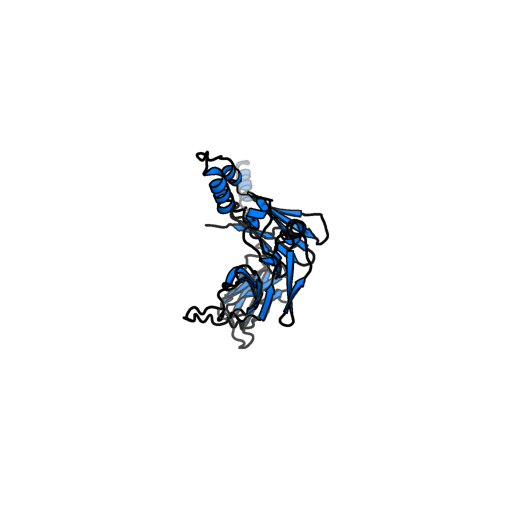3.949 1.00 89.19 167 ASP A C 1
ATOM 1290 O O . ASP A 1 167 ? 6.151 7.518 24.139 1.00 89.19 167 ASP A O 1
ATOM 1294 N N . ILE A 1 168 ? 5.924 9.407 22.933 1.00 87.81 168 ILE A N 1
ATOM 1295 C CA . ILE A 1 168 ? 6.980 9.093 21.976 1.00 87.81 168 ILE A CA 1
ATOM 1296 C C . ILE A 1 168 ? 8.080 10.142 22.048 1.00 87.81 168 ILE A C 1
ATOM 1298 O O . ILE A 1 168 ? 7.861 11.322 22.328 1.00 87.81 168 ILE A O 1
ATOM 1302 N N . ARG A 1 169 ? 9.311 9.707 21.794 1.00 74.75 169 ARG A N 1
ATOM 1303 C CA . ARG A 1 169 ? 10.473 10.588 21.817 1.00 74.75 169 ARG A CA 1
ATOM 1304 C C . ARG A 1 169 ? 10.526 11.359 20.495 1.00 74.75 169 ARG A C 1
ATOM 1306 O O . ARG A 1 169 ? 11.067 10.839 19.532 1.00 74.75 169 ARG A O 1
ATOM 1313 N N . LYS A 1 170 ? 9.944 12.566 20.460 1.00 70.75 170 LYS A N 1
ATOM 1314 C CA . LYS A 1 170 ? 9.959 13.520 19.325 1.00 70.75 170 LYS A CA 1
ATOM 1315 C C . LYS A 1 170 ? 9.998 12.845 17.931 1.00 70.75 170 LYS A C 1
ATOM 1317 O O . LYS A 1 170 ? 11.058 12.770 17.313 1.00 70.75 170 LYS A O 1
ATOM 1322 N N . ALA A 1 171 ? 8.857 12.388 17.423 1.00 60.00 171 ALA A N 1
ATOM 1323 C CA . ALA A 1 171 ? 8.626 12.185 15.997 1.00 60.00 171 ALA A CA 1
ATOM 1324 C C . ALA A 1 171 ? 8.914 13.479 15.219 1.00 60.00 171 ALA A C 1
ATOM 1326 O O . ALA A 1 171 ? 8.454 14.573 15.562 1.00 60.00 171 ALA A O 1
ATOM 1327 N N . GLY A 1 172 ? 9.757 13.336 14.208 1.00 58.88 172 GLY A N 1
ATOM 1328 C CA . GLY A 1 172 ? 10.448 14.414 13.519 1.00 58.88 172 GLY A CA 1
ATOM 1329 C C . GLY A 1 172 ? 11.592 13.811 12.718 1.00 58.88 172 GLY A C 1
ATOM 1330 O O . GLY A 1 172 ? 12.211 12.864 13.184 1.00 58.88 172 GLY A O 1
ATOM 1331 N N . HIS A 1 173 ? 11.880 14.340 11.534 1.00 56.06 173 HIS A N 1
ATOM 1332 C CA . HIS A 1 173 ? 12.990 13.870 10.707 1.00 56.06 173 HIS A CA 1
ATOM 1333 C C . HIS A 1 173 ? 14.263 14.637 11.088 1.00 56.06 173 HIS A C 1
ATOM 1335 O O . HIS A 1 173 ? 14.260 15.868 11.074 1.00 56.06 173 HIS A O 1
ATOM 1341 N N . MET A 1 174 ? 15.356 13.939 11.395 1.00 49.66 174 MET A N 1
ATOM 1342 C CA . MET A 1 174 ? 16.703 14.485 11.184 1.00 49.66 174 MET A CA 1
ATOM 1343 C C . MET A 1 174 ? 17.314 13.837 9.957 1.00 49.66 174 MET A C 1
ATOM 1345 O O . MET A 1 174 ? 18.322 13.150 10.022 1.00 49.66 174 MET A O 1
ATOM 1349 N N . VAL A 1 175 ? 16.650 14.034 8.829 1.00 53.72 175 VAL A N 1
ATOM 1350 C CA . VAL A 1 175 ? 17.185 13.593 7.553 1.00 53.72 175 VAL A CA 1
ATOM 1351 C C . VAL A 1 175 ? 17.872 14.793 6.932 1.00 53.72 175 VAL A C 1
ATOM 1353 O O . VAL A 1 175 ? 17.217 15.776 6.590 1.00 53.72 175 VAL A O 1
ATOM 1356 N N . GLU A 1 176 ? 19.198 14.732 6.853 1.00 54.41 176 GLU A N 1
ATOM 1357 C CA . GLU A 1 176 ? 20.000 15.716 6.119 1.00 54.41 176 GLU A CA 1
ATOM 1358 C C . GLU A 1 176 ? 20.023 15.417 4.613 1.00 54.41 176 GLU A C 1
ATOM 1360 O O . GLU A 1 176 ? 20.308 16.313 3.821 1.00 54.41 176 GLU A O 1
ATOM 1365 N N . ASP A 1 177 ? 19.680 14.184 4.216 1.00 59.97 177 ASP A N 1
ATOM 1366 C CA . ASP A 1 177 ? 19.572 13.764 2.820 1.00 59.97 177 ASP A CA 1
ATOM 1367 C C . ASP A 1 177 ? 18.392 14.482 2.122 1.00 59.97 177 ASP A C 1
ATOM 1369 O O . ASP A 1 177 ? 17.229 14.273 2.489 1.00 59.97 177 ASP A O 1
ATOM 1373 N N . PRO A 1 178 ? 18.658 15.324 1.106 1.00 59.94 178 PRO A N 1
ATOM 1374 C CA . PRO A 1 178 ? 17.615 16.076 0.414 1.00 59.94 178 PRO A CA 1
ATOM 1375 C C . PRO A 1 178 ? 16.604 15.208 -0.350 1.00 59.94 178 PRO A C 1
ATOM 1377 O O . PRO A 1 178 ? 15.433 15.578 -0.420 1.00 59.94 178 PRO A O 1
ATOM 1380 N N . GLU A 1 179 ? 17.019 14.069 -0.913 1.00 59.69 179 GLU A N 1
ATOM 1381 C CA . GLU A 1 179 ? 16.126 13.172 -1.659 1.00 59.69 179 GLU A CA 1
ATOM 1382 C C . GLU A 1 179 ? 15.176 12.443 -0.705 1.00 59.69 179 GLU A C 1
ATOM 1384 O O . GLU A 1 179 ? 13.966 12.379 -0.942 1.00 59.69 179 GLU A O 1
ATOM 1389 N N . LEU A 1 180 ? 15.697 11.962 0.424 1.00 61.44 180 LEU A N 1
ATOM 1390 C CA . LEU A 1 180 ? 14.880 11.349 1.469 1.00 61.44 180 LEU A CA 1
ATOM 1391 C C . LEU A 1 180 ? 13.966 12.372 2.150 1.00 61.44 180 LEU A C 1
ATOM 1393 O O . LEU A 1 180 ? 12.826 12.042 2.478 1.00 61.44 180 LEU A O 1
ATOM 1397 N N . LEU A 1 181 ? 14.414 13.621 2.317 1.00 61.50 181 LEU A N 1
ATOM 1398 C CA . LEU A 1 181 ? 13.577 14.701 2.833 1.00 61.50 181 LEU A CA 1
ATOM 1399 C C . LEU A 1 181 ? 12.385 14.965 1.904 1.00 61.50 181 LEU A C 1
ATOM 1401 O O . LEU A 1 181 ? 11.273 15.110 2.398 1.00 61.50 181 LEU A O 1
ATOM 1405 N N . ALA A 1 182 ? 12.571 14.965 0.582 1.00 60.62 182 ALA A N 1
ATOM 1406 C CA . ALA A 1 182 ? 11.478 15.150 -0.376 1.00 60.62 182 ALA A CA 1
ATOM 1407 C C . ALA A 1 182 ? 10.441 14.009 -0.328 1.00 60.62 182 ALA A C 1
ATOM 1409 O O . ALA A 1 182 ? 9.239 14.245 -0.457 1.00 60.62 182 ALA A O 1
ATOM 1410 N N . ILE A 1 183 ? 10.896 12.772 -0.104 1.00 59.03 183 ILE A N 1
ATOM 1411 C CA . ILE A 1 183 ? 10.046 11.572 -0.069 1.00 59.03 183 ILE A CA 1
ATOM 1412 C C . ILE A 1 183 ? 9.316 11.425 1.276 1.00 59.03 183 ILE A C 1
ATOM 1414 O O . ILE A 1 183 ? 8.139 11.053 1.311 1.00 59.03 183 ILE A O 1
ATOM 1418 N N . ALA A 1 184 ? 10.011 11.694 2.382 1.00 57.03 184 ALA A N 1
ATOM 1419 C CA . ALA A 1 184 ? 9.524 11.462 3.738 1.00 57.03 184 ALA A CA 1
ATOM 1420 C C . ALA A 1 184 ? 8.938 12.713 4.401 1.00 57.03 184 ALA A C 1
ATOM 1422 O O . ALA A 1 184 ? 8.346 12.581 5.470 1.00 57.03 184 ALA A O 1
ATOM 1423 N N . ALA A 1 185 ? 9.084 13.907 3.804 1.00 55.16 185 ALA A N 1
ATOM 1424 C CA . ALA A 1 185 ? 8.644 15.168 4.395 1.00 55.16 185 ALA A CA 1
ATOM 1425 C C . ALA A 1 185 ? 7.212 15.056 4.930 1.00 55.16 185 ALA A C 1
ATOM 1427 O O . ALA A 1 185 ? 6.242 15.116 4.173 1.00 55.16 185 ALA A O 1
ATOM 1428 N N . ARG A 1 186 ? 7.118 15.003 6.267 1.00 59.72 186 ARG A N 1
ATOM 1429 C CA . ARG A 1 186 ? 5.893 15.040 7.085 1.00 59.72 186 ARG A CA 1
ATOM 1430 C C . ARG A 1 186 ? 5.190 13.700 7.322 1.00 59.72 186 ARG A C 1
ATOM 1432 O O . ARG A 1 186 ? 4.058 13.732 7.793 1.00 59.72 186 ARG A O 1
ATOM 1439 N N . ARG A 1 187 ? 5.823 12.554 7.049 1.00 72.81 187 ARG A N 1
ATOM 1440 C CA . ARG A 1 187 ? 5.270 11.240 7.424 1.00 72.81 187 ARG A CA 1
ATOM 1441 C C . ARG A 1 187 ? 5.961 10.682 8.662 1.00 72.81 187 ARG A C 1
ATOM 1443 O O . ARG A 1 187 ? 7.125 10.299 8.611 1.00 72.81 187 ARG A O 1
ATOM 1450 N N . PHE A 1 188 ? 5.224 10.620 9.764 1.00 86.12 188 PHE A N 1
ATOM 1451 C CA . PHE A 1 188 ? 5.637 9.954 11.000 1.00 86.12 188 PHE A CA 1
ATOM 1452 C C . PHE A 1 188 ? 5.152 8.510 11.056 1.00 86.12 188 PHE A C 1
ATOM 1454 O O . PHE A 1 188 ? 5.730 7.708 11.783 1.00 86.12 188 PHE A O 1
ATOM 1461 N N . LEU A 1 189 ? 4.111 8.176 10.297 1.00 91.06 189 LEU A N 1
ATOM 1462 C CA . LEU A 1 189 ? 3.580 6.833 10.162 1.00 91.06 189 LEU A CA 1
ATOM 1463 C C . LEU A 1 189 ? 3.780 6.345 8.728 1.00 91.06 189 LEU A C 1
ATOM 1465 O O . LEU A 1 189 ? 3.528 7.056 7.753 1.00 91.06 189 LEU A O 1
ATOM 1469 N N . PHE A 1 190 ? 4.236 5.106 8.601 1.00 88.88 190 PHE A N 1
ATOM 1470 C CA . PHE A 1 190 ? 4.403 4.437 7.321 1.00 88.88 190 PHE A CA 1
ATOM 1471 C C . PHE A 1 190 ? 3.795 3.046 7.385 1.00 88.88 190 PHE A C 1
ATOM 1473 O O . PHE A 1 190 ? 4.243 2.203 8.155 1.00 88.88 190 PHE A O 1
ATOM 1480 N N . LYS A 1 191 ? 2.791 2.789 6.553 1.00 89.94 191 LYS A N 1
ATOM 1481 C CA . LYS A 1 191 ? 2.253 1.446 6.370 1.00 89.94 191 LYS A CA 1
ATOM 1482 C C . LYS A 1 191 ? 3.062 0.699 5.321 1.00 89.94 191 LYS A C 1
ATOM 1484 O O . LYS A 1 191 ? 3.146 1.142 4.175 1.00 89.94 191 LYS A O 1
ATOM 1489 N N . ASP A 1 192 ? 3.636 -0.431 5.706 1.00 85.31 192 ASP A N 1
ATOM 1490 C CA . ASP A 1 192 ? 4.407 -1.261 4.791 1.00 85.31 192 ASP A CA 1
ATOM 1491 C C . ASP A 1 192 ? 3.522 -2.175 3.924 1.00 85.31 192 ASP A C 1
ATOM 1493 O O . ASP A 1 192 ? 2.292 -2.218 4.033 1.00 85.31 192 ASP A O 1
ATOM 1497 N N . CYS A 1 193 ? 4.163 -2.914 3.016 1.00 83.62 193 CYS A N 1
ATOM 1498 C CA . CYS A 1 193 ? 3.471 -3.816 2.096 1.00 83.62 193 CYS A CA 1
ATOM 1499 C C . CYS A 1 193 ? 2.883 -5.075 2.766 1.00 83.62 193 CYS A C 1
ATOM 1501 O O . CYS A 1 193 ? 2.094 -5.780 2.129 1.00 83.62 193 CYS A O 1
ATOM 1503 N N . PHE A 1 194 ? 3.243 -5.348 4.024 1.00 82.19 194 PHE A N 1
ATOM 1504 C CA . PHE A 1 194 ? 2.671 -6.415 4.848 1.00 82.19 194 PHE A CA 1
ATOM 1505 C C . PHE A 1 194 ? 1.440 -5.934 5.628 1.00 82.19 194 PHE A C 1
ATOM 1507 O O . PHE A 1 194 ? 0.667 -6.754 6.118 1.00 82.19 194 PHE A O 1
ATOM 1514 N N . GLY A 1 195 ? 1.204 -4.620 5.658 1.00 83.88 195 GLY A N 1
ATOM 1515 C CA . GLY A 1 195 ? 0.077 -3.992 6.340 1.00 83.88 195 GLY A CA 1
ATOM 1516 C C . GLY A 1 195 ? 0.393 -3.554 7.766 1.00 83.88 195 GLY A C 1
ATOM 1517 O O . GLY A 1 195 ? -0.504 -3.038 8.435 1.00 83.88 195 GLY A O 1
ATOM 1518 N N . GLU A 1 196 ? 1.640 -3.715 8.202 1.00 86.56 196 GLU A N 1
ATOM 1519 C CA . GLU A 1 196 ? 2.120 -3.255 9.498 1.00 86.56 196 GLU A CA 1
ATOM 1520 C C . GLU A 1 196 ? 2.438 -1.758 9.431 1.00 86.56 196 GLU A C 1
ATOM 1522 O O . GLU A 1 196 ? 2.782 -1.218 8.375 1.00 86.56 196 GLU A O 1
ATOM 1527 N N . VAL A 1 197 ? 2.296 -1.067 10.563 1.00 92.06 197 VAL A N 1
ATOM 1528 C CA . VAL A 1 197 ? 2.557 0.375 10.647 1.00 92.06 197 VAL A CA 1
ATOM 1529 C C . VAL A 1 197 ? 3.865 0.613 11.374 1.00 92.06 197 VAL A C 1
ATOM 1531 O O . VAL A 1 197 ? 4.087 0.114 12.474 1.00 92.06 197 VAL A O 1
ATOM 1534 N N . GLN A 1 198 ? 4.704 1.425 10.757 1.00 91.50 198 GLN A N 1
ATOM 1535 C CA . GLN A 1 198 ? 6.014 1.815 11.231 1.00 91.50 198 GLN A CA 1
ATOM 1536 C C . GLN A 1 198 ? 5.948 3.268 11.716 1.00 91.50 198 GLN A C 1
ATOM 1538 O O . GLN A 1 198 ? 5.456 4.145 11.005 1.00 91.50 198 GLN A O 1
ATOM 1543 N N . LEU A 1 199 ? 6.421 3.526 12.933 1.00 91.81 199 LEU A N 1
ATOM 1544 C CA . LEU A 1 199 ? 6.594 4.851 13.516 1.00 91.81 199 LEU A CA 1
ATOM 1545 C C . LEU A 1 199 ? 8.018 5.337 13.246 1.00 91.81 199 LEU A C 1
ATOM 1547 O O . LEU A 1 199 ? 8.982 4.771 13.761 1.00 91.81 199 LEU A O 1
ATOM 1551 N N . LEU A 1 200 ? 8.140 6.424 12.495 1.00 88.75 200 LEU A N 1
ATOM 1552 C CA . LEU A 1 200 ? 9.405 7.077 12.193 1.00 88.75 200 LEU A CA 1
ATOM 1553 C C . LEU A 1 200 ? 9.684 8.140 13.264 1.00 88.75 200 LEU A C 1
ATOM 1555 O O . LEU A 1 200 ? 9.031 9.188 13.319 1.00 88.75 200 LEU A O 1
ATOM 1559 N N . THR A 1 201 ? 10.663 7.872 14.131 1.00 83.38 201 THR A N 1
ATOM 1560 C CA . THR A 1 201 ? 11.218 8.867 15.058 1.00 83.38 201 THR A CA 1
ATOM 1561 C C . THR A 1 201 ? 12.497 9.482 14.486 1.00 83.38 201 THR A C 1
ATOM 1563 O O . THR A 1 201 ? 12.903 9.179 13.368 1.00 83.38 201 THR A O 1
ATOM 1566 N N . ARG A 1 202 ? 13.140 10.372 15.250 1.00 75.88 202 ARG A N 1
ATOM 1567 C CA . ARG A 1 202 ? 14.314 11.144 14.805 1.00 75.88 202 ARG A CA 1
ATOM 1568 C C . ARG A 1 202 ? 15.473 10.316 14.251 1.00 75.88 202 ARG A C 1
ATOM 1570 O O . ARG A 1 202 ? 16.142 10.782 13.339 1.00 75.88 202 ARG A O 1
ATOM 1577 N N . ASP A 1 203 ? 15.729 9.164 14.851 1.00 75.38 203 ASP A N 1
ATOM 1578 C CA . ASP A 1 203 ? 16.908 8.320 14.627 1.00 75.38 203 ASP A CA 1
ATOM 1579 C C . ASP A 1 203 ? 16.566 6.832 14.463 1.00 75.38 203 ASP A C 1
ATOM 1581 O O . ASP A 1 203 ? 17.438 6.016 14.185 1.00 75.38 203 ASP A O 1
ATOM 1585 N N . THR A 1 204 ? 15.302 6.467 14.670 1.00 85.00 204 THR A N 1
ATOM 1586 C CA . THR A 1 204 ? 14.871 5.076 14.795 1.00 85.00 204 THR A CA 1
ATOM 1587 C C . THR A 1 204 ? 13.504 4.913 14.154 1.00 85.00 204 THR A C 1
ATOM 1589 O O . THR A 1 204 ? 12.645 5.792 14.265 1.00 85.00 204 THR A O 1
ATOM 1592 N N . VAL A 1 205 ? 13.285 3.773 13.517 1.00 88.81 205 VAL A N 1
ATOM 1593 C CA . VAL A 1 205 ? 11.983 3.337 13.024 1.00 88.81 205 VAL A CA 1
ATOM 1594 C C . VAL A 1 205 ? 11.513 2.167 13.876 1.00 88.81 205 VAL A C 1
ATOM 1596 O O . VAL A 1 205 ? 12.276 1.243 14.149 1.00 88.81 205 VAL A O 1
ATOM 1599 N N . TRP A 1 206 ? 10.267 2.228 14.332 1.00 90.44 206 TRP A N 1
ATOM 1600 C CA . TRP A 1 206 ? 9.674 1.233 15.222 1.00 90.44 206 TRP A CA 1
ATOM 1601 C C . TRP A 1 206 ? 8.439 0.619 14.590 1.00 90.44 206 TRP A C 1
ATOM 1603 O O . TRP A 1 206 ? 7.561 1.358 14.153 1.00 90.44 206 TRP A O 1
ATOM 1613 N N . GLN A 1 207 ? 8.288 -0.698 14.659 1.00 90.50 207 GLN A N 1
ATOM 1614 C CA . GLN A 1 207 ? 7.011 -1.316 14.326 1.00 90.50 207 GLN A CA 1
ATOM 1615 C C . GLN A 1 207 ? 6.015 -1.104 15.464 1.00 90.50 207 GLN A C 1
ATOM 1617 O O . GLN A 1 207 ? 6.301 -1.374 16.636 1.00 90.50 207 GLN A O 1
ATOM 1622 N N . ILE A 1 208 ? 4.827 -0.618 15.111 1.00 91.38 208 ILE A N 1
ATOM 1623 C CA . ILE A 1 208 ? 3.703 -0.471 16.026 1.00 91.38 208 ILE A CA 1
ATOM 1624 C C . ILE A 1 208 ? 3.007 -1.824 16.140 1.00 91.38 208 ILE A C 1
ATOM 1626 O O . ILE A 1 208 ? 2.423 -2.317 15.180 1.00 91.38 208 ILE A O 1
ATOM 1630 N N . LEU A 1 209 ? 3.006 -2.388 17.345 1.00 86.38 209 LEU A N 1
ATOM 1631 C CA . LEU A 1 209 ? 2.198 -3.550 17.687 1.00 86.38 209 LEU A CA 1
ATOM 1632 C C . LEU A 1 209 ? 1.106 -3.134 18.670 1.00 86.38 209 LEU A C 1
ATOM 1634 O O . LEU A 1 209 ? 1.386 -2.667 19.774 1.00 86.38 209 LEU A O 1
ATOM 1638 N N . PHE A 1 210 ? -0.149 -3.354 18.293 1.00 84.44 210 PHE A N 1
ATOM 1639 C CA . PHE A 1 210 ? -1.294 -3.149 19.171 1.00 84.44 210 PHE A CA 1
ATOM 1640 C C . PHE A 1 210 ? -1.915 -4.493 19.554 1.00 84.44 210 PHE A C 1
ATOM 1642 O O . PHE A 1 210 ? -2.456 -5.207 18.713 1.00 84.44 210 PHE A O 1
ATOM 1649 N N . THR A 1 211 ? -1.828 -4.861 20.832 1.00 77.19 211 THR A N 1
ATOM 1650 C CA . THR A 1 211 ? -2.387 -6.117 21.350 1.00 77.19 211 THR A CA 1
ATOM 1651 C C . THR A 1 211 ? -2.841 -5.951 22.793 1.00 77.19 211 THR A C 1
ATOM 1653 O O . THR A 1 211 ? -2.256 -5.174 23.547 1.00 77.19 211 THR A O 1
ATOM 1656 N N . ASN A 1 212 ? -3.896 -6.665 23.196 1.00 79.19 212 ASN A N 1
ATOM 1657 C CA . ASN A 1 212 ? -4.467 -6.593 24.548 1.00 79.19 212 ASN A CA 1
ATOM 1658 C C . ASN A 1 212 ? -4.761 -5.151 25.009 1.00 79.19 212 ASN A C 1
ATOM 1660 O O . ASN A 1 212 ? -4.470 -4.781 26.148 1.00 79.19 212 ASN A O 1
ATOM 1664 N N . SER A 1 213 ? -5.287 -4.324 24.098 1.00 79.19 213 SER A N 1
ATOM 1665 C CA . SER A 1 213 ? -5.567 -2.898 24.325 1.00 79.19 213 SER A CA 1
ATOM 1666 C C . SER A 1 213 ? -4.345 -2.071 24.748 1.00 79.19 213 SER A C 1
ATOM 1668 O O . SER A 1 213 ? -4.468 -1.055 25.433 1.00 79.19 213 SER A O 1
ATOM 1670 N N . LYS A 1 214 ? -3.142 -2.499 24.356 1.00 80.06 214 LYS A N 1
ATOM 1671 C CA . LYS A 1 214 ? -1.888 -1.798 24.628 1.00 80.06 214 LYS A CA 1
ATOM 1672 C C . LYS A 1 214 ? -1.054 -1.643 23.368 1.00 80.06 214 LYS A C 1
ATOM 1674 O O . LYS A 1 214 ? -0.978 -2.546 22.539 1.00 80.06 214 LYS A O 1
ATOM 1679 N N . LEU A 1 215 ? -0.423 -0.479 23.266 1.00 87.06 215 LEU A N 1
ATOM 1680 C CA . LEU A 1 215 ? 0.585 -0.177 22.261 1.00 87.06 215 LEU A CA 1
ATOM 1681 C C . LEU A 1 215 ? 1.968 -0.639 22.718 1.00 87.06 215 LEU A C 1
ATOM 1683 O O . LEU A 1 215 ? 2.374 -0.398 23.857 1.00 87.06 215 LEU A O 1
ATOM 1687 N N . TYR A 1 216 ? 2.697 -1.246 21.792 1.00 84.56 216 TYR A N 1
ATOM 1688 C CA . TYR A 1 216 ? 4.093 -1.626 21.920 1.00 84.56 216 TYR A CA 1
ATOM 1689 C C . TYR A 1 216 ? 4.859 -1.105 20.706 1.00 84.56 216 TYR A C 1
ATOM 1691 O O . TYR A 1 216 ? 4.390 -1.218 19.576 1.00 84.56 216 TYR A O 1
ATOM 1699 N N . LEU A 1 217 ? 6.044 -0.551 20.949 1.00 88.12 217 LEU A N 1
ATOM 1700 C CA . LEU A 1 217 ? 7.017 -0.239 19.908 1.00 88.12 217 LEU A CA 1
ATOM 1701 C C . LEU A 1 217 ? 8.057 -1.356 19.915 1.00 88.12 217 LEU A C 1
ATOM 1703 O O . LEU A 1 217 ? 8.729 -1.570 20.927 1.00 88.12 217 LEU A O 1
ATOM 1707 N N . ILE A 1 218 ? 8.133 -2.103 18.821 1.00 84.62 218 ILE A N 1
ATOM 1708 C CA . ILE A 1 218 ? 8.980 -3.292 18.699 1.00 84.62 218 ILE A CA 1
ATOM 1709 C C . ILE A 1 218 ? 9.893 -3.177 17.478 1.00 84.62 218 ILE A C 1
ATOM 1711 O O . ILE A 1 218 ? 9.690 -2.312 16.632 1.00 84.62 218 ILE A O 1
ATOM 1715 N N . TYR A 1 219 ? 10.903 -4.050 17.416 1.00 83.50 219 TYR A N 1
ATOM 1716 C CA . TYR A 1 219 ? 11.857 -4.145 16.305 1.00 83.50 219 TYR A CA 1
ATOM 1717 C C . TYR A 1 219 ? 12.442 -2.786 15.878 1.00 83.50 219 TYR A C 1
ATOM 1719 O O . TYR A 1 219 ? 12.168 -2.330 14.772 1.00 83.50 219 TYR A O 1
ATOM 1727 N N . PRO A 1 220 ? 13.223 -2.112 16.745 1.00 89.19 220 PRO A N 1
ATOM 1728 C CA . PRO A 1 220 ? 13.877 -0.867 16.362 1.00 89.19 220 PRO A CA 1
ATOM 1729 C C . PRO A 1 220 ? 14.860 -1.111 15.215 1.00 89.19 220 PRO A C 1
ATOM 1731 O O . PRO A 1 220 ? 15.751 -1.954 15.330 1.00 89.19 220 PRO A O 1
ATOM 1734 N N . VAL A 1 221 ? 14.708 -0.341 14.144 1.00 86.81 221 VAL A N 1
ATOM 1735 C CA . VAL A 1 221 ? 15.598 -0.318 12.978 1.00 86.81 221 VAL A CA 1
ATOM 1736 C C . VAL A 1 221 ? 16.170 1.091 12.838 1.00 86.81 221 VAL A C 1
ATOM 1738 O O . VAL A 1 221 ? 15.503 2.067 13.196 1.00 86.81 221 VAL A O 1
ATOM 1741 N N . SER A 1 222 ? 17.410 1.218 12.361 1.00 86.44 222 SER A N 1
ATOM 1742 C CA . SER A 1 222 ? 17.965 2.537 12.049 1.00 86.44 222 SER A CA 1
ATOM 1743 C C . SER A 1 222 ? 17.162 3.197 10.922 1.00 86.44 222 SER A C 1
ATOM 1745 O O . SER A 1 222 ? 16.461 2.534 10.151 1.00 86.44 222 SER A O 1
ATOM 1747 N N . TYR A 1 223 ? 17.224 4.522 10.838 1.00 79.88 223 TYR A N 1
ATOM 1748 C CA . TYR A 1 223 ? 16.524 5.234 9.776 1.00 79.88 223 TYR A CA 1
ATOM 1749 C C . TYR A 1 223 ? 17.094 4.852 8.402 1.00 79.88 223 TYR A C 1
ATOM 1751 O O . TYR A 1 223 ? 16.344 4.595 7.465 1.00 79.88 223 TYR A O 1
ATOM 1759 N N . GLU A 1 224 ? 18.415 4.752 8.301 1.00 80.25 224 GLU A N 1
ATOM 1760 C CA . GLU A 1 224 ? 19.139 4.387 7.088 1.00 80.25 224 GLU A CA 1
ATOM 1761 C C . GLU A 1 224 ? 18.742 2.989 6.595 1.00 80.25 224 GLU A C 1
ATOM 1763 O O . GLU A 1 224 ? 18.259 2.858 5.468 1.00 80.25 224 GLU A O 1
ATOM 1768 N N . ASP A 1 225 ? 18.827 1.969 7.456 1.00 84.12 225 ASP A N 1
ATOM 1769 C CA . ASP A 1 225 ? 18.490 0.586 7.086 1.00 84.12 225 ASP A CA 1
ATOM 1770 C C . ASP A 1 225 ? 17.019 0.473 6.658 1.00 84.12 225 ASP A C 1
ATOM 1772 O O . ASP A 1 225 ? 16.684 -0.208 5.687 1.00 84.12 225 ASP A O 1
ATOM 1776 N N . PHE A 1 226 ? 16.115 1.188 7.340 1.00 85.75 226 PHE A N 1
ATOM 1777 C CA . PHE A 1 226 ? 14.708 1.211 6.953 1.00 85.75 226 PHE A CA 1
ATOM 1778 C C . PHE A 1 226 ? 14.523 1.771 5.538 1.00 85.75 226 PHE A C 1
ATOM 1780 O O . PHE A 1 226 ? 13.782 1.179 4.751 1.00 85.75 226 PHE A O 1
ATOM 1787 N N . PHE A 1 227 ? 15.180 2.881 5.188 1.00 81.31 227 PHE A N 1
ATOM 1788 C CA . PHE A 1 227 ? 15.033 3.493 3.864 1.00 81.31 227 PHE A CA 1
ATOM 1789 C C . PHE A 1 227 ? 15.733 2.724 2.741 1.00 81.31 227 PHE A C 1
ATOM 1791 O O . PHE A 1 227 ? 15.291 2.798 1.591 1.00 81.31 227 PHE A O 1
ATOM 1798 N N . GLU A 1 228 ? 16.775 1.961 3.060 1.00 81.62 228 GLU A N 1
ATOM 1799 C CA . GLU A 1 228 ? 17.477 1.121 2.092 1.00 81.62 228 GLU A CA 1
ATOM 1800 C C . GLU A 1 228 ? 16.783 -0.225 1.851 1.00 81.62 228 GLU A C 1
ATOM 1802 O O . GLU A 1 228 ? 16.689 -0.665 0.699 1.00 81.62 228 GLU A O 1
ATOM 1807 N N . GLU A 1 229 ? 16.264 -0.862 2.903 1.00 80.94 229 GLU A N 1
ATOM 1808 C CA . GLU A 1 229 ? 15.807 -2.254 2.839 1.00 80.94 229 GLU A CA 1
ATOM 1809 C C . GLU A 1 229 ? 14.285 -2.411 2.852 1.00 80.94 229 GLU A C 1
ATOM 1811 O O . GLU A 1 229 ? 13.749 -3.241 2.116 1.00 80.94 229 GLU A O 1
ATOM 1816 N N . ILE A 1 230 ? 13.571 -1.618 3.658 1.00 82.50 230 ILE A N 1
ATOM 1817 C CA . ILE A 1 230 ? 12.133 -1.810 3.917 1.00 82.50 230 ILE A CA 1
ATOM 1818 C C . ILE A 1 230 ? 11.301 -0.835 3.087 1.00 82.50 230 ILE A C 1
ATOM 1820 O O . ILE A 1 230 ? 10.398 -1.237 2.349 1.00 82.50 230 ILE A O 1
ATOM 1824 N N . PHE A 1 231 ? 11.624 0.455 3.165 1.00 85.31 231 PHE A N 1
ATOM 1825 C CA . PHE A 1 231 ? 10.908 1.524 2.484 1.00 85.31 231 PHE A CA 1
ATOM 1826 C C . PHE A 1 231 ? 10.789 1.321 0.972 1.00 85.31 231 PHE A C 1
ATOM 1828 O O . PHE A 1 231 ? 9.748 1.696 0.438 1.00 85.31 231 PHE A O 1
ATOM 1835 N N . PRO A 1 232 ? 11.767 0.765 0.230 1.00 87.06 232 PRO A N 1
ATOM 1836 C CA . PRO A 1 232 ? 11.621 0.578 -1.211 1.00 87.06 232 PRO A CA 1
ATOM 1837 C C . PRO A 1 232 ? 10.687 -0.578 -1.575 1.00 87.06 232 PRO A C 1
ATOM 1839 O O . PRO A 1 232 ? 10.233 -0.646 -2.716 1.00 87.06 232 PRO A O 1
ATOM 1842 N N . VAL A 1 233 ? 10.380 -1.490 -0.649 1.00 88.56 233 VAL A N 1
ATOM 1843 C CA . VAL A 1 233 ? 9.521 -2.644 -0.929 1.00 88.56 233 VAL A CA 1
ATOM 1844 C C . VAL A 1 233 ? 8.083 -2.167 -1.130 1.00 88.56 233 VAL A C 1
ATOM 1846 O O . VAL A 1 233 ? 7.499 -1.467 -0.303 1.00 88.56 233 VAL A O 1
ATOM 1849 N N . ARG A 1 234 ? 7.494 -2.517 -2.272 1.00 89.62 234 ARG A N 1
ATOM 1850 C CA . ARG A 1 234 ? 6.100 -2.190 -2.615 1.00 89.62 234 ARG A CA 1
ATOM 1851 C C . ARG A 1 234 ? 5.192 -3.400 -2.516 1.00 89.62 234 ARG A C 1
ATOM 1853 O O . ARG A 1 234 ? 4.018 -3.256 -2.191 1.00 89.62 234 ARG A O 1
ATOM 1860 N N . ILE A 1 235 ? 5.720 -4.581 -2.826 1.00 90.19 235 ILE A N 1
ATOM 1861 C CA . ILE A 1 235 ? 4.960 -5.828 -2.857 1.00 90.19 235 ILE A CA 1
ATOM 1862 C C . ILE A 1 235 ? 5.830 -6.958 -2.331 1.00 90.19 235 ILE A C 1
ATOM 1864 O O . ILE A 1 235 ? 6.962 -7.118 -2.780 1.00 90.19 235 ILE A O 1
ATOM 1868 N N . ALA A 1 236 ? 5.247 -7.784 -1.465 1.00 86.06 236 ALA A N 1
ATOM 1869 C CA . ALA A 1 236 ? 5.767 -9.093 -1.104 1.00 86.06 236 ALA A CA 1
ATOM 1870 C C . ALA A 1 236 ? 4.737 -10.185 -1.434 1.00 86.06 236 ALA A C 1
ATOM 1872 O O . ALA A 1 236 ? 3.547 -10.048 -1.107 1.00 86.06 236 ALA A O 1
ATOM 1873 N N . LEU A 1 237 ? 5.167 -11.253 -2.110 1.00 80.75 237 LEU A N 1
ATOM 1874 C CA . LEU A 1 237 ? 4.362 -12.456 -2.350 1.00 80.75 237 LEU A CA 1
ATOM 1875 C C . LEU A 1 237 ? 5.255 -13.663 -2.667 1.00 80.75 237 LEU A C 1
ATOM 1877 O O . LEU A 1 237 ? 6.180 -13.536 -3.458 1.00 80.75 237 LEU A O 1
ATOM 1881 N N . ASP A 1 238 ? 4.946 -14.828 -2.089 1.00 78.88 238 ASP A N 1
ATOM 1882 C CA . ASP A 1 238 ? 5.583 -16.120 -2.400 1.00 78.88 238 ASP A CA 1
ATOM 1883 C C . ASP A 1 238 ? 7.120 -16.092 -2.371 1.00 78.88 238 ASP A C 1
ATOM 1885 O O . ASP A 1 238 ? 7.788 -16.669 -3.223 1.00 78.88 238 ASP A O 1
ATOM 1889 N N . GLY A 1 239 ? 7.687 -15.387 -1.387 1.00 82.62 239 GLY A N 1
ATOM 1890 C CA . GLY A 1 239 ? 9.137 -15.237 -1.251 1.00 82.62 239 GLY A CA 1
ATOM 1891 C C . GLY A 1 239 ? 9.763 -14.250 -2.235 1.00 82.62 239 GLY A C 1
ATOM 1892 O O . GLY A 1 239 ? 10.969 -14.079 -2.197 1.00 82.62 239 GLY A O 1
ATOM 1893 N N . LYS A 1 240 ? 8.981 -13.557 -3.065 1.00 86.81 240 LYS A N 1
ATOM 1894 C CA . LYS A 1 240 ? 9.455 -12.527 -3.994 1.00 86.81 240 LYS A CA 1
ATOM 1895 C C . LYS A 1 240 ? 9.085 -11.132 -3.522 1.00 86.81 240 LYS A C 1
ATOM 1897 O O . LYS A 1 240 ? 8.019 -10.914 -2.937 1.00 86.81 240 LYS A O 1
ATOM 1902 N N . LEU A 1 241 ? 9.958 -10.182 -3.831 1.00 89.31 241 LEU A N 1
ATOM 1903 C CA . LEU A 1 241 ? 9.854 -8.786 -3.436 1.00 89.31 241 LEU A CA 1
ATOM 1904 C C . LEU A 1 241 ? 9.939 -7.888 -4.674 1.00 89.31 241 LEU A C 1
ATOM 1906 O O . LEU A 1 241 ? 10.839 -8.026 -5.504 1.00 89.31 241 LEU A O 1
ATOM 1910 N N . VAL A 1 242 ? 8.990 -6.958 -4.798 1.00 91.31 242 VAL A N 1
ATOM 1911 C CA . VAL A 1 242 ? 9.027 -5.888 -5.802 1.00 91.31 242 VAL A CA 1
ATOM 1912 C C . VAL A 1 242 ? 9.485 -4.610 -5.118 1.00 91.31 242 VAL A C 1
ATOM 1914 O O . VAL A 1 242 ? 8.797 -4.092 -4.234 1.00 91.31 242 VAL A O 1
ATOM 1917 N N . TYR A 1 243 ? 10.632 -4.095 -5.551 1.00 90.31 243 TYR A N 1
ATOM 1918 C CA . TYR A 1 243 ? 11.253 -2.889 -5.014 1.00 90.31 243 TYR A CA 1
ATOM 1919 C C . TYR A 1 243 ? 11.057 -1.724 -5.958 1.00 90.31 243 TYR A C 1
ATOM 1921 O O . TYR A 1 243 ? 11.106 -1.880 -7.178 1.00 90.31 243 TYR A O 1
ATOM 1929 N N . GLN A 1 244 ? 10.939 -0.538 -5.386 1.00 88.75 244 GLN A N 1
ATOM 1930 C CA . GLN A 1 244 ? 10.853 0.700 -6.120 1.00 88.75 244 GLN A CA 1
ATOM 1931 C C . GLN A 1 244 ? 11.857 1.709 -5.575 1.00 88.75 244 GLN A C 1
ATOM 1933 O O . GLN A 1 244 ? 11.664 2.279 -4.501 1.00 88.75 244 GLN A O 1
ATOM 1938 N N . LYS A 1 245 ? 12.921 1.948 -6.343 1.00 85.50 245 LYS A N 1
ATOM 1939 C CA . LYS A 1 245 ? 13.891 3.008 -6.058 1.00 85.50 245 LYS A CA 1
ATOM 1940 C C . LYS A 1 245 ? 13.516 4.245 -6.856 1.00 85.50 245 LYS A C 1
ATOM 1942 O O . LYS A 1 245 ? 13.206 4.154 -8.043 1.00 85.50 245 LYS A O 1
ATOM 1947 N N . THR A 1 246 ? 13.527 5.392 -6.196 1.00 77.12 246 THR A N 1
ATOM 1948 C CA . THR A 1 246 ? 13.036 6.647 -6.763 1.00 77.12 246 THR A CA 1
ATOM 1949 C C . THR A 1 246 ? 14.127 7.698 -6.671 1.00 77.12 246 THR A C 1
ATOM 1951 O O . THR A 1 246 ? 14.780 7.797 -5.641 1.00 77.12 246 THR A O 1
ATOM 1954 N N . SER A 1 247 ? 14.297 8.474 -7.735 1.00 74.56 247 SER A N 1
ATOM 1955 C CA . SER A 1 247 ? 15.053 9.723 -7.743 1.00 74.56 247 SER A CA 1
ATOM 1956 C C . SER A 1 247 ? 14.137 10.875 -8.171 1.00 74.56 247 SER A C 1
ATOM 1958 O O . SER A 1 247 ? 12.945 10.691 -8.446 1.00 74.56 247 SER A O 1
ATOM 1960 N N . LEU A 1 248 ? 14.687 12.086 -8.264 1.00 70.81 248 LEU A N 1
ATOM 1961 C CA . LEU A 1 248 ? 13.940 13.279 -8.677 1.00 70.81 248 LEU A CA 1
ATOM 1962 C C . LEU A 1 248 ? 13.231 13.122 -10.037 1.00 70.81 248 LEU A C 1
ATOM 1964 O O . LEU A 1 248 ? 12.079 13.521 -10.184 1.00 70.81 248 LEU A O 1
ATOM 1968 N N . ASN A 1 249 ? 13.886 12.510 -11.025 1.00 75.19 249 ASN A N 1
ATOM 1969 C CA . ASN A 1 249 ? 13.403 12.418 -12.411 1.00 75.19 249 ASN A CA 1
ATOM 1970 C C . ASN A 1 249 ? 13.141 10.982 -12.895 1.00 75.19 249 ASN A C 1
ATOM 1972 O O . ASN A 1 249 ? 12.726 10.795 -14.042 1.00 75.19 249 ASN A O 1
ATOM 1976 N N . ARG A 1 250 ? 13.416 9.963 -12.074 1.00 83.25 250 ARG A N 1
ATOM 1977 C CA . ARG A 1 250 ? 13.304 8.557 -12.469 1.00 83.25 250 ARG A CA 1
ATOM 1978 C C . ARG A 1 250 ? 12.774 7.699 -11.345 1.00 83.25 250 ARG A C 1
ATOM 1980 O O . ARG A 1 250 ? 12.903 7.990 -10.162 1.00 83.25 250 ARG A O 1
ATOM 1987 N N . ASN A 1 251 ? 12.194 6.592 -11.759 1.00 86.75 251 ASN A N 1
ATOM 1988 C CA . ASN A 1 251 ? 11.700 5.565 -10.886 1.00 86.75 251 ASN A CA 1
ATOM 1989 C C . ASN A 1 251 ? 12.035 4.203 -11.495 1.00 86.75 251 ASN A C 1
ATOM 1991 O O . ASN A 1 251 ? 11.707 3.934 -12.651 1.00 86.75 251 ASN A O 1
ATOM 1995 N N . TRP A 1 252 ? 12.711 3.359 -10.727 1.00 90.75 252 TRP A N 1
ATOM 1996 C CA . TRP A 1 252 ? 13.095 2.017 -11.138 1.00 90.75 252 TRP A CA 1
ATOM 1997 C C . TRP A 1 252 ? 12.337 0.997 -10.310 1.00 90.75 252 TRP A C 1
ATOM 1999 O O . TRP A 1 252 ? 12.397 1.019 -9.080 1.00 90.75 252 TRP A O 1
ATOM 2009 N N . THR A 1 253 ? 11.672 0.073 -10.995 1.00 91.25 253 THR A N 1
ATOM 2010 C CA . THR A 1 253 ? 11.001 -1.062 -10.367 1.00 91.25 253 THR A CA 1
ATOM 2011 C C . THR A 1 253 ? 11.787 -2.338 -10.627 1.00 91.25 253 THR A C 1
ATOM 2013 O O . THR A 1 253 ? 12.053 -2.683 -11.780 1.00 91.25 253 THR A O 1
ATOM 2016 N N . TYR A 1 254 ? 12.142 -3.039 -9.556 1.00 91.06 254 TYR A N 1
ATOM 2017 C CA . TYR A 1 254 ? 12.917 -4.275 -9.573 1.00 91.06 254 TYR A CA 1
ATOM 2018 C C . TYR A 1 254 ? 12.119 -5.429 -8.970 1.00 91.06 254 TYR A C 1
ATOM 2020 O O . TYR A 1 254 ? 11.255 -5.212 -8.124 1.00 91.06 254 TYR A O 1
ATOM 2028 N N . LEU A 1 255 ? 12.463 -6.651 -9.361 1.00 90.38 255 LEU A N 1
ATOM 2029 C CA . LEU A 1 255 ? 12.043 -7.899 -8.734 1.00 90.38 255 LEU A CA 1
ATOM 2030 C C . LEU A 1 255 ? 13.269 -8.590 -8.142 1.00 90.38 255 LEU A C 1
ATOM 2032 O O . LEU A 1 255 ? 14.274 -8.728 -8.840 1.00 90.38 255 LEU A O 1
ATOM 2036 N N . ALA A 1 256 ? 13.176 -9.065 -6.906 1.00 87.06 256 ALA A N 1
ATOM 2037 C CA . ALA A 1 256 ? 14.168 -9.962 -6.322 1.00 87.06 256 ALA A CA 1
ATOM 2038 C C . ALA A 1 256 ? 13.489 -11.100 -5.550 1.00 87.06 256 ALA A C 1
ATOM 2040 O O . ALA A 1 256 ? 12.329 -10.993 -5.145 1.00 87.06 256 ALA A O 1
ATOM 2041 N N . GLU A 1 257 ? 14.226 -12.186 -5.345 1.00 85.31 257 GLU A N 1
ATOM 2042 C CA . GLU A 1 257 ? 13.869 -13.218 -4.370 1.00 85.31 257 GLU A CA 1
ATOM 2043 C C . GLU A 1 257 ? 14.265 -12.727 -2.967 1.00 85.31 257 GLU A C 1
ATOM 2045 O O . GLU A 1 257 ? 15.313 -12.105 -2.789 1.00 85.31 257 GLU A O 1
ATOM 2050 N N . ALA A 1 258 ? 13.442 -12.995 -1.959 1.00 75.31 258 ALA A N 1
ATOM 2051 C CA . ALA A 1 258 ? 13.689 -12.579 -0.587 1.00 75.31 258 ALA A CA 1
ATOM 2052 C C . ALA A 1 258 ? 14.986 -13.210 -0.062 1.00 75.31 258 ALA A C 1
ATOM 2054 O O . ALA A 1 258 ? 15.189 -14.421 -0.149 1.00 75.31 258 ALA A O 1
ATOM 2055 N N . GLY A 1 259 ? 15.866 -12.375 0.493 1.00 71.31 259 GLY A N 1
ATOM 2056 C CA . GLY A 1 259 ? 17.190 -12.794 0.960 1.00 71.31 259 GLY A CA 1
ATOM 2057 C C . GLY A 1 259 ? 18.244 -12.938 -0.144 1.00 71.31 259 GLY A C 1
ATOM 2058 O O . GLY A 1 259 ? 19.362 -13.353 0.155 1.00 71.31 259 GLY A O 1
ATOM 2059 N N . ASN A 1 260 ? 17.924 -12.594 -1.397 1.00 76.50 260 ASN A N 1
ATOM 2060 C CA . ASN A 1 260 ? 18.884 -12.528 -2.496 1.00 76.50 260 ASN A CA 1
ATOM 2061 C C . ASN A 1 260 ? 19.217 -11.065 -2.841 1.00 76.50 260 ASN A C 1
ATOM 2063 O O . ASN A 1 260 ? 18.326 -10.226 -2.931 1.00 76.50 260 ASN A O 1
ATOM 2067 N N . SER A 1 261 ? 20.500 -10.770 -3.065 1.00 73.81 261 SER A N 1
ATOM 2068 C CA . SER A 1 261 ? 20.986 -9.460 -3.518 1.00 73.81 261 SER A CA 1
ATOM 2069 C C . SER A 1 261 ? 20.779 -9.207 -5.015 1.00 73.81 261 SER A C 1
ATOM 2071 O O . SER A 1 261 ? 20.925 -8.075 -5.478 1.00 73.81 261 SER A O 1
ATOM 2073 N N . ASP A 1 262 ? 20.473 -10.245 -5.796 1.00 82.06 262 ASP A N 1
ATOM 2074 C CA . ASP A 1 262 ? 20.289 -10.128 -7.241 1.00 82.06 262 ASP A CA 1
ATOM 2075 C C . ASP A 1 262 ? 18.916 -9.550 -7.576 1.00 82.06 262 ASP A C 1
ATOM 2077 O O . ASP A 1 262 ? 17.871 -10.177 -7.390 1.00 82.06 262 ASP A O 1
ATOM 2081 N N . HIS A 1 263 ? 18.925 -8.329 -8.106 1.00 85.81 263 HIS A N 1
ATOM 2082 C CA . HIS A 1 263 ? 17.718 -7.601 -8.473 1.00 85.81 263 HIS A CA 1
ATOM 2083 C C . HIS A 1 263 ? 17.559 -7.579 -9.997 1.00 85.81 263 HIS A C 1
ATOM 2085 O O . HIS A 1 263 ? 18.414 -7.076 -10.728 1.00 85.81 263 HIS A O 1
ATOM 2091 N N . ARG A 1 264 ? 16.419 -8.058 -10.499 1.00 90.00 264 ARG A N 1
ATOM 2092 C CA . ARG A 1 264 ? 16.036 -7.942 -11.910 1.00 90.00 264 ARG A CA 1
ATOM 2093 C C . ARG A 1 264 ? 15.252 -6.654 -12.129 1.00 90.00 264 ARG A C 1
ATOM 2095 O O . ARG A 1 264 ? 14.167 -6.489 -11.582 1.00 90.00 264 ARG A O 1
ATOM 2102 N N . LEU A 1 265 ? 15.754 -5.758 -12.975 1.00 92.06 265 LEU A N 1
ATOM 2103 C CA . LEU A 1 265 ? 15.004 -4.570 -13.394 1.00 92.06 265 LEU A CA 1
ATOM 2104 C C . LEU A 1 265 ? 13.789 -4.980 -14.244 1.00 92.06 265 LEU A C 1
ATOM 2106 O O . LEU A 1 265 ? 13.939 -5.691 -15.238 1.00 92.06 265 LEU A O 1
ATOM 2110 N N . LEU A 1 266 ? 12.601 -4.511 -13.865 1.00 90.75 266 LEU A N 1
ATOM 2111 C CA . LEU A 1 266 ? 11.352 -4.754 -14.592 1.00 90.75 266 LEU A CA 1
ATOM 2112 C C . LEU A 1 266 ? 10.950 -3.574 -15.473 1.00 90.75 266 LEU A C 1
ATOM 2114 O O . LEU A 1 266 ? 10.564 -3.755 -16.626 1.00 90.75 266 LEU A O 1
ATOM 2118 N N . LYS A 1 267 ? 11.012 -2.362 -14.917 1.00 91.00 267 LYS A N 1
ATOM 2119 C CA . LYS A 1 267 ? 10.510 -1.146 -15.560 1.00 91.00 267 LYS A CA 1
ATOM 2120 C C . LYS A 1 267 ? 11.275 0.064 -15.040 1.00 91.00 267 LYS A C 1
ATOM 2122 O O . LYS A 1 267 ? 11.533 0.178 -13.842 1.00 91.00 267 LYS A O 1
ATOM 2127 N N . THR A 1 268 ? 11.570 0.985 -15.949 1.00 91.50 268 THR A N 1
ATOM 2128 C CA . THR A 1 268 ? 12.038 2.333 -15.622 1.00 91.50 268 THR A CA 1
ATOM 2129 C C . THR A 1 268 ? 10.986 3.319 -16.101 1.00 91.50 268 THR A C 1
ATOM 2131 O O . THR A 1 268 ? 10.644 3.318 -17.282 1.00 91.50 268 THR A O 1
ATOM 2134 N N . VAL A 1 269 ? 10.489 4.156 -15.197 1.00 87.50 269 VAL A N 1
ATOM 2135 C CA . VAL A 1 269 ? 9.627 5.296 -15.511 1.00 87.50 269 VAL A CA 1
ATOM 2136 C C . VAL A 1 269 ? 10.471 6.552 -15.357 1.00 87.50 269 VAL A C 1
ATOM 2138 O O . VAL A 1 269 ? 11.146 6.736 -14.348 1.00 87.50 269 VAL A O 1
ATOM 2141 N N . CYS A 1 270 ? 10.490 7.394 -16.379 1.00 86.44 270 CYS A N 1
ATOM 2142 C CA . CYS A 1 270 ? 11.363 8.559 -16.440 1.00 86.44 270 CYS A CA 1
ATOM 2143 C C . CYS A 1 270 ? 10.542 9.765 -16.866 1.00 86.44 270 CYS A C 1
ATOM 2145 O O . CYS A 1 270 ? 9.829 9.688 -17.863 1.00 86.44 270 CYS A O 1
ATOM 2147 N N . ASP A 1 271 ? 10.686 10.878 -16.152 1.00 81.75 271 ASP A N 1
ATOM 2148 C CA . ASP A 1 271 ? 10.205 12.158 -16.650 1.00 81.75 271 ASP A CA 1
ATOM 2149 C C . ASP A 1 271 ? 11.208 12.701 -17.678 1.00 81.75 271 ASP A C 1
ATOM 2151 O O . ASP A 1 271 ? 12.319 13.076 -17.292 1.00 81.75 271 ASP A O 1
ATOM 2155 N N . PRO A 1 272 ? 10.851 12.781 -18.971 1.00 72.38 272 PRO A N 1
ATOM 2156 C CA . PRO A 1 272 ? 11.756 13.286 -19.999 1.00 72.38 272 PRO A CA 1
ATOM 2157 C C . PRO A 1 272 ? 12.104 14.770 -19.812 1.00 72.38 272 PRO A C 1
ATOM 2159 O O . PRO A 1 272 ? 13.107 15.231 -20.353 1.00 72.38 272 PRO A O 1
ATOM 2162 N N . PHE A 1 273 ? 11.301 15.523 -19.053 1.00 68.25 273 PHE A N 1
ATOM 2163 C CA . PHE A 1 273 ? 11.530 16.941 -18.787 1.00 68.25 273 PHE A CA 1
ATOM 2164 C C . PHE A 1 273 ? 12.122 17.216 -17.404 1.00 68.25 273 PHE A C 1
ATOM 2166 O O . PHE A 1 273 ? 12.394 18.376 -17.089 1.00 68.25 273 PHE A O 1
ATOM 2173 N N . GLY A 1 274 ? 12.345 16.179 -16.592 1.00 64.38 274 GLY A N 1
ATOM 2174 C CA . GLY A 1 274 ? 12.765 16.317 -15.199 1.00 64.38 274 GLY A CA 1
ATOM 2175 C C . GLY A 1 274 ? 14.060 17.105 -15.100 1.00 64.38 274 GLY A C 1
ATOM 2176 O O . GLY A 1 274 ? 14.103 18.132 -14.432 1.00 64.38 274 GLY A O 1
ATOM 2177 N N . ASP A 1 275 ? 15.063 16.719 -15.887 1.00 59.31 275 ASP A N 1
ATOM 2178 C CA . ASP A 1 275 ? 16.375 17.377 -15.913 1.00 59.31 275 ASP A CA 1
ATOM 2179 C C . ASP A 1 275 ? 16.287 18.875 -16.257 1.00 59.31 275 ASP A C 1
ATOM 2181 O O . ASP A 1 275 ? 17.022 19.688 -15.700 1.00 59.31 275 ASP A O 1
ATOM 2185 N N . TYR A 1 276 ? 15.334 19.278 -17.105 1.00 56.28 276 TYR A N 1
ATOM 2186 C CA . TYR A 1 276 ? 15.135 20.682 -17.482 1.00 56.28 276 TYR A CA 1
ATOM 2187 C C . TYR A 1 276 ? 14.432 21.512 -16.401 1.00 56.28 276 TYR A C 1
ATOM 2189 O O . TYR A 1 276 ? 14.636 22.727 -16.350 1.00 56.28 276 TYR A O 1
ATOM 2197 N N . ARG A 1 277 ? 13.621 20.883 -15.538 1.00 56.19 277 ARG A N 1
ATOM 2198 C CA . ARG A 1 277 ? 12.964 21.555 -14.403 1.00 56.19 277 ARG A CA 1
ATOM 2199 C C . ARG A 1 277 ? 13.968 21.952 -13.319 1.00 56.19 277 ARG A C 1
ATOM 2201 O O . ARG A 1 277 ? 13.754 22.959 -12.652 1.00 56.19 277 ARG A O 1
ATOM 2208 N N . TYR A 1 278 ? 15.076 21.219 -13.203 1.00 52.94 278 TYR A N 1
ATOM 2209 C CA . TYR A 1 278 ? 16.116 21.445 -12.191 1.00 52.94 278 TYR A CA 1
ATOM 2210 C C . TYR A 1 278 ? 17.335 22.243 -12.703 1.00 52.94 278 TYR A C 1
ATOM 2212 O O . TYR A 1 278 ? 18.171 22.652 -11.904 1.00 52.94 278 TYR A O 1
ATOM 2220 N N . ALA A 1 279 ? 17.443 22.500 -14.014 1.00 47.56 279 ALA A N 1
ATOM 2221 C CA . ALA A 1 279 ? 18.642 23.076 -14.639 1.00 47.56 279 ALA A CA 1
ATOM 2222 C C . ALA A 1 279 ? 18.656 24.611 -14.811 1.00 47.56 279 ALA A C 1
ATOM 2224 O O . ALA A 1 279 ? 19.597 25.136 -15.408 1.00 47.56 279 ALA A O 1
ATOM 2225 N N . ARG A 1 280 ? 17.654 25.362 -14.328 1.00 45.41 280 ARG A N 1
ATOM 2226 C CA . ARG A 1 280 ? 17.716 26.838 -14.339 1.00 45.41 280 ARG A CA 1
ATOM 2227 C C . ARG A 1 280 ? 17.915 27.380 -12.925 1.00 45.41 280 ARG A C 1
ATOM 2229 O O . ARG A 1 280 ? 16.957 27.355 -12.154 1.00 45.41 280 ARG A O 1
ATOM 2236 N N . PRO A 1 281 ? 19.095 27.931 -12.595 1.00 47.84 281 PRO A N 1
ATOM 2237 C CA . PRO A 1 281 ? 19.205 28.846 -11.473 1.00 47.84 281 PRO A CA 1
ATOM 2238 C C . PRO A 1 281 ? 18.283 30.030 -11.779 1.00 47.84 281 PRO A C 1
ATOM 2240 O O . PRO A 1 281 ? 18.471 30.736 -12.770 1.00 47.84 281 PRO A O 1
ATOM 2243 N N . ILE A 1 282 ? 17.225 30.201 -10.994 1.00 50.50 282 ILE A N 1
ATOM 2244 C CA . ILE A 1 282 ? 16.518 31.476 -10.957 1.00 50.50 282 ILE A CA 1
ATOM 2245 C C . ILE A 1 282 ? 17.388 32.357 -10.065 1.00 50.50 282 ILE A C 1
ATOM 2247 O O . ILE A 1 282 ? 17.480 32.098 -8.867 1.00 50.50 282 ILE A O 1
ATOM 2251 N N . ASP A 1 283 ? 18.064 33.348 -10.646 1.00 50.22 283 ASP A N 1
ATOM 2252 C CA . ASP A 1 283 ? 18.791 34.357 -9.875 1.00 50.22 283 ASP A CA 1
ATOM 2253 C C . ASP A 1 283 ? 17.774 35.156 -9.050 1.00 50.22 283 ASP A C 1
ATOM 2255 O O . ASP A 1 283 ? 17.097 36.059 -9.551 1.00 50.22 283 ASP A O 1
ATOM 2259 N N . PHE A 1 284 ? 17.609 34.785 -7.781 1.00 51.72 284 PHE A N 1
ATOM 2260 C CA . PHE A 1 284 ? 16.819 35.561 -6.838 1.00 51.72 284 PHE A CA 1
ATOM 2261 C C . PHE A 1 284 ? 17.684 36.693 -6.275 1.00 51.72 284 PHE A C 1
ATOM 2263 O O . PHE A 1 284 ? 18.800 36.424 -5.831 1.00 51.72 284 PHE A O 1
ATOM 2270 N N . PRO A 1 285 ? 17.180 37.940 -6.231 1.00 52.06 285 PRO A N 1
ATOM 2271 C CA . PRO A 1 285 ? 17.853 39.026 -5.531 1.00 52.06 285 PRO A CA 1
ATOM 2272 C C . PRO A 1 285 ? 18.140 38.641 -4.073 1.00 52.06 285 PRO A C 1
ATOM 2274 O O . PRO A 1 285 ? 17.278 38.083 -3.384 1.00 52.06 285 PRO A O 1
ATOM 2277 N N . ASP A 1 286 ? 19.362 38.929 -3.632 1.00 53.75 286 ASP A N 1
ATOM 2278 C CA . ASP A 1 286 ? 19.958 38.430 -2.394 1.00 53.75 286 ASP A CA 1
ATOM 2279 C C . ASP A 1 286 ? 19.059 38.605 -1.157 1.00 53.75 286 ASP A C 1
ATOM 2281 O O . ASP A 1 286 ? 18.608 39.702 -0.824 1.00 53.75 286 ASP A O 1
ATOM 2285 N N . GLY A 1 287 ? 18.819 37.493 -0.452 1.00 54.56 287 GLY A N 1
ATOM 2286 C CA . GLY A 1 287 ? 18.094 37.440 0.826 1.00 54.56 287 GLY A CA 1
ATOM 2287 C C . GLY A 1 287 ? 16.823 36.588 0.802 1.00 54.56 287 GLY A C 1
ATOM 2288 O O . GLY A 1 287 ? 16.452 36.017 1.826 1.00 54.56 287 GLY A O 1
ATOM 2289 N N . LEU A 1 288 ? 16.199 36.416 -0.367 1.00 51.25 288 LEU A N 1
ATOM 2290 C CA . LEU A 1 288 ? 15.081 35.479 -0.569 1.00 51.25 288 LEU A CA 1
ATOM 2291 C C . LEU A 1 288 ? 15.548 34.066 -0.950 1.00 51.25 288 LEU A C 1
ATOM 2293 O O . LEU A 1 288 ? 14.759 33.128 -0.901 1.00 51.25 288 LEU A O 1
ATOM 2297 N N . THR A 1 289 ? 16.831 33.900 -1.270 1.00 53.88 289 THR A N 1
ATOM 2298 C CA . THR A 1 289 ? 17.410 32.715 -1.915 1.00 53.88 289 THR A CA 1
ATOM 2299 C C . THR A 1 289 ? 17.235 31.441 -1.093 1.00 53.88 289 THR A C 1
ATOM 2301 O O . THR A 1 289 ? 16.696 30.477 -1.608 1.00 53.88 289 THR A O 1
ATOM 2304 N N . ARG A 1 290 ? 17.555 31.427 0.210 1.00 49.41 290 ARG A N 1
ATOM 2305 C CA . ARG A 1 290 ? 17.437 30.194 1.021 1.00 49.41 290 ARG A CA 1
ATOM 2306 C C . ARG A 1 290 ? 15.996 29.756 1.273 1.00 49.41 290 ARG A C 1
ATOM 2308 O O . ARG A 1 290 ? 15.702 28.566 1.235 1.00 49.41 290 ARG A O 1
ATOM 2315 N N . ALA A 1 291 ? 15.100 30.702 1.555 1.00 46.47 291 ALA A N 1
ATOM 2316 C CA . ALA A 1 291 ? 13.694 30.391 1.801 1.00 46.47 291 ALA A CA 1
ATOM 2317 C C . ALA A 1 291 ? 12.982 30.006 0.496 1.00 46.47 291 ALA A C 1
ATOM 2319 O O . ALA A 1 291 ? 12.217 29.048 0.486 1.00 46.47 291 ALA A O 1
ATOM 2320 N N . ALA A 1 292 ? 13.272 30.697 -0.611 1.00 48.50 292 ALA A N 1
ATOM 2321 C CA . ALA A 1 292 ? 12.742 30.370 -1.930 1.00 48.50 292 ALA A CA 1
ATOM 2322 C C . ALA A 1 292 ? 13.318 29.055 -2.476 1.00 48.50 292 ALA A C 1
ATOM 2324 O O . ALA A 1 292 ? 12.552 28.257 -2.997 1.00 48.50 292 ALA A O 1
ATOM 2325 N N . GLU A 1 293 ? 14.610 28.767 -2.293 1.00 48.59 293 GLU A N 1
ATOM 2326 C CA . GLU A 1 293 ? 15.206 27.464 -2.617 1.00 48.59 293 GLU A CA 1
ATOM 2327 C C . GLU A 1 293 ? 14.550 26.344 -1.811 1.00 48.59 293 GLU A C 1
ATOM 2329 O O . GLU A 1 293 ? 14.164 25.339 -2.389 1.00 48.59 293 GLU A O 1
ATOM 2334 N N . PHE A 1 294 ? 14.358 26.515 -0.500 1.00 45.97 294 PHE A N 1
ATOM 2335 C CA . PHE A 1 294 ? 13.712 25.505 0.344 1.00 45.97 294 PHE A CA 1
ATOM 2336 C C . PHE A 1 294 ? 12.231 25.297 -0.017 1.00 45.97 294 PHE A C 1
ATOM 2338 O O . PHE A 1 294 ? 11.760 24.163 -0.084 1.00 45.97 294 PHE A O 1
ATOM 2345 N N . ILE A 1 295 ? 11.498 26.380 -0.305 1.00 46.28 295 ILE A N 1
ATOM 2346 C CA . ILE A 1 295 ? 10.098 26.324 -0.749 1.00 46.28 295 ILE A CA 1
ATOM 2347 C C . ILE A 1 295 ? 10.000 25.713 -2.152 1.00 46.28 295 ILE A C 1
ATOM 2349 O O . ILE A 1 295 ? 9.101 24.912 -2.390 1.00 46.28 295 ILE A O 1
ATOM 2353 N N . MET A 1 296 ? 10.899 26.035 -3.084 1.00 47.25 296 MET A N 1
ATOM 2354 C CA . MET A 1 296 ? 10.863 25.479 -4.439 1.00 47.25 296 MET A CA 1
ATOM 2355 C C . MET A 1 296 ? 11.319 24.020 -4.483 1.00 47.25 296 MET A C 1
ATOM 2357 O O . MET A 1 296 ? 10.664 23.233 -5.162 1.00 47.25 296 MET A O 1
ATOM 2361 N N . LYS A 1 297 ? 12.339 23.642 -3.704 1.00 48.09 297 LYS A N 1
ATOM 2362 C CA . LYS A 1 297 ? 12.719 22.242 -3.481 1.00 48.09 297 LYS A CA 1
ATOM 2363 C C . LYS A 1 297 ? 11.539 21.462 -2.888 1.00 48.09 297 LYS A C 1
ATOM 2365 O O . LYS A 1 297 ? 10.946 20.634 -3.565 1.00 48.09 297 LYS A O 1
ATOM 2370 N N . GLY A 1 298 ? 11.022 21.869 -1.729 1.00 42.38 298 GLY A N 1
ATOM 2371 C CA . GLY A 1 298 ? 9.931 21.146 -1.060 1.00 42.38 298 GLY A CA 1
ATOM 2372 C C . GLY A 1 298 ? 8.559 21.158 -1.759 1.00 42.38 298 GLY A C 1
ATOM 2373 O O . GLY A 1 298 ? 7.731 20.298 -1.468 1.00 42.38 298 GLY A O 1
ATOM 2374 N N . SER A 1 299 ? 8.274 22.111 -2.660 1.00 41.59 299 SER A N 1
ATOM 2375 C CA . SER A 1 299 ? 6.947 22.231 -3.310 1.00 41.59 299 SER A CA 1
ATOM 2376 C C . SER A 1 299 ? 6.892 21.666 -4.735 1.00 41.59 299 SER A C 1
ATOM 2378 O O . SER A 1 299 ? 5.798 21.374 -5.225 1.00 41.59 299 SER A O 1
ATOM 2380 N N . TRP A 1 300 ? 8.044 21.509 -5.404 1.00 40.53 300 TRP A N 1
ATOM 2381 C CA . TRP A 1 300 ? 8.139 21.068 -6.805 1.00 40.53 300 TRP A CA 1
ATOM 2382 C C . TRP A 1 300 ? 8.965 19.790 -7.007 1.00 40.53 300 TRP A C 1
ATOM 2384 O O . TRP A 1 300 ? 8.892 19.208 -8.092 1.00 40.53 300 TRP A O 1
ATOM 2394 N N . GLU A 1 301 ? 9.671 19.292 -5.985 1.00 49.28 301 GLU A N 1
ATOM 2395 C CA . GLU A 1 301 ? 10.314 17.966 -5.963 1.00 49.28 301 GLU A CA 1
ATOM 2396 C C . GLU A 1 301 ? 9.280 16.841 -5.822 1.00 49.28 301 GLU A C 1
ATOM 2398 O O . GLU A 1 301 ? 9.335 15.991 -4.939 1.00 49.28 301 GLU A O 1
ATOM 2403 N N . ARG A 1 302 ? 8.297 16.806 -6.724 1.00 54.22 302 ARG A N 1
ATOM 2404 C CA . ARG A 1 302 ? 7.528 15.583 -6.920 1.00 54.22 302 ARG A CA 1
ATOM 2405 C C . ARG A 1 302 ? 8.422 14.633 -7.692 1.00 54.22 302 ARG A C 1
ATOM 2407 O O . ARG A 1 302 ? 8.490 14.723 -8.918 1.00 54.22 302 ARG A O 1
ATOM 2414 N N . CYS A 1 303 ? 9.101 13.756 -6.958 1.00 60.56 303 CYS A N 1
ATOM 2415 C CA . CYS A 1 303 ? 9.712 12.565 -7.521 1.00 60.56 303 CYS A CA 1
ATOM 2416 C C . CYS A 1 303 ? 8.763 11.919 -8.537 1.00 60.56 303 CYS A C 1
ATOM 2418 O O . CYS A 1 303 ? 7.537 11.961 -8.375 1.00 60.56 303 CYS A O 1
ATOM 2420 N N . VAL A 1 304 ? 9.323 11.299 -9.573 1.00 69.75 304 VAL A N 1
ATOM 2421 C CA . VAL A 1 304 ? 8.533 10.552 -10.554 1.00 69.75 304 VAL A CA 1
ATOM 2422 C C . VAL A 1 304 ? 7.701 9.496 -9.834 1.00 69.75 304 VAL A C 1
ATOM 2424 O O . VAL A 1 304 ? 8.215 8.499 -9.322 1.00 69.75 304 VAL A O 1
ATOM 2427 N N . ALA A 1 305 ? 6.392 9.735 -9.791 1.00 70.81 305 ALA A N 1
ATOM 2428 C CA . ALA A 1 305 ? 5.439 8.797 -9.240 1.00 70.81 305 ALA A CA 1
ATOM 2429 C C . ALA A 1 305 ? 5.172 7.715 -10.287 1.00 70.81 305 ALA A C 1
ATOM 2431 O O . ALA A 1 305 ? 4.635 8.002 -11.354 1.00 70.81 305 ALA A O 1
ATOM 2432 N N . ALA A 1 306 ? 5.514 6.471 -9.963 1.00 83.38 306 ALA A N 1
ATOM 2433 C CA . ALA A 1 306 ? 5.166 5.302 -10.766 1.00 83.38 306 ALA A CA 1
ATOM 2434 C C . ALA A 1 306 ? 4.459 4.255 -9.891 1.00 83.38 306 ALA A C 1
ATOM 2436 O O . ALA A 1 306 ? 5.069 3.255 -9.528 1.00 83.38 306 ALA A O 1
ATOM 2437 N N . PRO A 1 307 ? 3.212 4.493 -9.447 1.00 88.56 307 PRO A N 1
ATOM 2438 C CA . PRO A 1 307 ? 2.536 3.610 -8.503 1.00 88.56 307 PRO A CA 1
ATOM 2439 C C . PRO A 1 307 ? 2.591 2.138 -8.924 1.00 88.56 307 PRO A C 1
ATOM 2441 O O . PRO A 1 307 ? 2.272 1.800 -10.066 1.00 88.56 307 PRO A O 1
ATOM 2444 N N . VAL A 1 308 ? 2.969 1.279 -7.977 1.00 91.19 308 VAL A N 1
ATOM 2445 C CA . VAL A 1 308 ? 2.969 -0.179 -8.126 1.00 91.19 308 VAL A CA 1
ATOM 2446 C C . VAL A 1 308 ? 1.817 -0.726 -7.296 1.00 91.19 308 VAL A C 1
ATOM 2448 O O . VAL A 1 308 ? 1.762 -0.489 -6.089 1.00 91.19 308 VAL A O 1
ATOM 2451 N N . ILE A 1 309 ? 0.882 -1.433 -7.928 1.00 90.38 309 ILE A N 1
ATOM 2452 C CA . ILE A 1 309 ? -0.320 -1.934 -7.254 1.00 90.38 309 ILE A CA 1
ATOM 2453 C C . ILE A 1 309 ? -0.388 -3.453 -7.365 1.00 90.38 309 ILE A C 1
ATOM 2455 O O . ILE A 1 309 ? -0.415 -4.015 -8.461 1.00 90.38 309 ILE A O 1
ATOM 2459 N N . LYS A 1 310 ? -0.458 -4.110 -6.202 1.00 89.50 310 LYS A N 1
ATOM 2460 C CA . LYS A 1 310 ? -0.642 -5.557 -6.071 1.00 89.50 310 LYS A CA 1
ATOM 2461 C C . LYS A 1 310 ? -2.084 -5.955 -6.393 1.00 89.50 310 LYS A C 1
ATOM 2463 O O . LYS A 1 310 ? -3.033 -5.329 -5.924 1.00 89.50 310 LYS A O 1
ATOM 2468 N N . ARG A 1 311 ? -2.249 -7.055 -7.125 1.00 88.06 311 ARG A N 1
ATOM 2469 C CA . ARG A 1 311 ? -3.498 -7.820 -7.255 1.00 88.06 311 ARG A CA 1
ATOM 2470 C C . ARG A 1 311 ? -3.267 -9.243 -6.739 1.00 88.06 311 ARG A C 1
ATOM 2472 O O . ARG A 1 311 ? -2.183 -9.573 -6.274 1.00 88.06 311 ARG A O 1
ATOM 2479 N N . GLN A 1 312 ? -4.297 -10.088 -6.796 1.00 81.38 312 GLN A N 1
ATOM 2480 C CA . GLN A 1 312 ? -4.218 -11.458 -6.271 1.00 81.38 312 GLN A CA 1
ATOM 2481 C C . GLN A 1 312 ? -3.043 -12.254 -6.863 1.00 81.38 312 GLN A C 1
ATOM 2483 O O . GLN A 1 312 ? -2.269 -12.824 -6.103 1.00 81.38 312 GLN A O 1
ATOM 2488 N N . ASN A 1 313 ? -2.887 -12.242 -8.193 1.00 81.62 313 ASN A N 1
ATOM 2489 C CA . ASN A 1 313 ? -1.935 -13.109 -8.905 1.00 81.62 313 ASN A CA 1
ATOM 2490 C C . ASN A 1 313 ? -0.954 -12.342 -9.812 1.00 81.62 313 ASN A C 1
ATOM 2492 O O . ASN A 1 313 ? -0.172 -12.957 -10.530 1.00 81.62 313 ASN A O 1
ATOM 2496 N N . ASP A 1 314 ? -1.012 -11.012 -9.806 1.00 91.00 314 ASP A N 1
ATOM 2497 C CA . ASP A 1 314 ? -0.131 -10.146 -10.583 1.00 91.00 314 ASP A CA 1
ATOM 2498 C C . ASP A 1 314 ? 0.006 -8.778 -9.905 1.00 91.00 314 ASP A C 1
ATOM 2500 O O . ASP A 1 314 ? -0.560 -8.523 -8.836 1.00 91.00 314 ASP A O 1
ATOM 2504 N N . PHE A 1 315 ? 0.758 -7.887 -10.531 1.00 93.19 315 PHE A N 1
ATOM 2505 C CA . PHE A 1 315 ? 0.785 -6.479 -10.177 1.00 93.19 315 PHE A CA 1
ATOM 2506 C C . PHE A 1 315 ? 0.889 -5.630 -11.433 1.00 93.19 315 PHE A C 1
ATOM 2508 O O . PHE A 1 315 ? 1.158 -6.125 -12.528 1.00 93.19 315 PHE A O 1
ATOM 2515 N N . PHE A 1 316 ? 0.650 -4.336 -11.285 1.00 94.19 316 PHE A N 1
ATOM 2516 C CA . PHE A 1 316 ? 0.790 -3.403 -12.388 1.00 94.19 316 PHE A CA 1
ATOM 2517 C C . PHE A 1 316 ? 1.505 -2.134 -11.962 1.00 94.19 316 PHE A C 1
ATOM 2519 O O . PHE A 1 316 ? 1.441 -1.723 -10.802 1.00 94.19 316 PHE A O 1
ATOM 2526 N N . ILE A 1 317 ? 2.201 -1.544 -12.927 1.00 93.94 317 ILE A N 1
ATOM 2527 C CA . ILE A 1 317 ? 2.963 -0.312 -12.775 1.00 93.94 317 ILE A CA 1
ATOM 2528 C C . ILE A 1 317 ? 2.312 0.744 -13.661 1.00 93.94 317 ILE A C 1
ATOM 2530 O O . ILE A 1 317 ? 2.095 0.523 -14.855 1.00 93.94 317 ILE A O 1
ATOM 2534 N N . PHE A 1 318 ? 2.005 1.893 -13.068 1.00 92.31 318 PHE A N 1
ATOM 2535 C CA . PHE A 1 318 ? 1.574 3.069 -13.814 1.00 92.31 318 PHE A CA 1
ATOM 2536 C C . PHE A 1 318 ? 2.779 3.836 -14.338 1.00 92.31 318 PHE A C 1
ATOM 2538 O O . PHE A 1 318 ? 3.587 4.354 -13.567 1.00 92.31 318 PHE A O 1
ATOM 2545 N N . ASP A 1 319 ? 2.849 3.964 -15.655 1.00 90.50 319 ASP A N 1
ATOM 2546 C CA . ASP A 1 319 ? 3.807 4.804 -16.349 1.00 90.50 319 ASP A CA 1
ATOM 2547 C C . ASP A 1 319 ? 3.074 6.018 -16.927 1.00 90.50 319 ASP A C 1
ATOM 2549 O O . ASP A 1 319 ? 2.584 6.009 -18.059 1.00 90.50 319 ASP A O 1
ATOM 2553 N N . PHE A 1 320 ? 2.971 7.072 -16.112 1.00 84.38 320 PHE A N 1
ATOM 2554 C CA . PHE A 1 320 ? 2.322 8.321 -16.515 1.00 84.38 320 PHE A CA 1
ATOM 2555 C C . PHE A 1 320 ? 3.044 9.014 -17.674 1.00 84.38 320 PHE A C 1
ATOM 2557 O O . PHE A 1 320 ? 2.396 9.665 -18.483 1.00 84.38 320 PHE A O 1
ATOM 2564 N N . PHE A 1 321 ? 4.369 8.878 -17.770 1.00 85.12 321 PHE A N 1
ATOM 2565 C CA . PHE A 1 321 ? 5.166 9.537 -18.809 1.00 85.12 321 PHE A CA 1
ATOM 2566 C C . PHE A 1 321 ? 5.162 8.747 -20.120 1.00 85.12 321 PHE A C 1
ATOM 2568 O O . PHE A 1 321 ? 5.157 9.328 -21.202 1.00 85.12 321 PHE A O 1
ATOM 2575 N N . GLY A 1 322 ? 5.110 7.421 -20.023 1.00 84.94 322 GLY A N 1
ATOM 2576 C CA . GLY A 1 322 ? 4.926 6.499 -21.138 1.00 84.94 322 GLY A CA 1
ATOM 2577 C C . GLY A 1 322 ? 3.462 6.253 -21.515 1.00 84.94 322 GLY A C 1
ATOM 2578 O O . GLY A 1 322 ? 3.215 5.415 -22.379 1.00 84.94 322 GLY A O 1
ATOM 2579 N N . ASN A 1 323 ? 2.499 6.938 -20.882 1.00 89.19 323 ASN A N 1
ATOM 2580 C CA . ASN A 1 323 ? 1.054 6.786 -21.095 1.00 89.19 323 ASN A CA 1
ATOM 2581 C C . ASN A 1 323 ? 0.587 5.321 -21.100 1.00 89.19 323 ASN A C 1
ATOM 2583 O O . ASN A 1 323 ? -0.168 4.905 -21.981 1.00 89.19 323 ASN A O 1
ATOM 2587 N N . SER A 1 324 ? 1.048 4.515 -20.144 1.00 92.81 324 SER A N 1
ATOM 2588 C CA . SER A 1 324 ? 0.720 3.087 -20.098 1.00 92.81 324 SER A CA 1
ATOM 2589 C C . SER A 1 324 ? 0.536 2.550 -18.683 1.00 92.81 324 SER A C 1
ATOM 2591 O O . SER A 1 324 ? 1.073 3.066 -17.704 1.00 92.81 324 SER A O 1
ATOM 2593 N N . ILE A 1 325 ? -0.263 1.491 -18.590 1.00 94.69 325 ILE A N 1
ATOM 2594 C CA . ILE A 1 325 ? -0.392 0.628 -17.421 1.00 94.69 325 ILE A CA 1
ATOM 2595 C C . ILE A 1 325 ? 0.132 -0.745 -17.825 1.00 94.69 325 ILE A C 1
ATOM 2597 O O . ILE A 1 325 ? -0.495 -1.434 -18.635 1.00 94.69 325 ILE A O 1
ATOM 2601 N N . ASP A 1 326 ? 1.263 -1.138 -17.252 1.00 94.94 326 ASP A N 1
ATOM 2602 C CA . ASP A 1 326 ? 1.936 -2.395 -17.568 1.00 94.94 326 ASP A CA 1
ATOM 2603 C C . ASP A 1 326 ? 1.677 -3.428 -16.474 1.00 94.94 326 ASP A C 1
ATOM 2605 O O . ASP A 1 326 ? 1.909 -3.162 -15.296 1.00 94.94 326 ASP A O 1
ATOM 2609 N N . PHE A 1 327 ? 1.200 -4.606 -16.865 1.00 94.69 327 PHE A N 1
ATOM 2610 C CA . PHE A 1 327 ? 0.855 -5.713 -15.980 1.00 94.69 327 PHE A CA 1
ATOM 2611 C C . PHE A 1 327 ? 1.945 -6.777 -16.024 1.00 94.69 327 PHE A C 1
ATOM 2613 O O . PHE A 1 327 ? 2.276 -7.290 -17.096 1.00 94.69 327 PHE A O 1
ATOM 2620 N N . PHE A 1 328 ? 2.439 -7.142 -14.849 1.00 93.56 328 PHE A N 1
ATOM 2621 C CA . PHE A 1 328 ? 3.515 -8.098 -14.648 1.00 93.56 328 PHE A CA 1
ATOM 2622 C C . PHE A 1 328 ? 3.013 -9.287 -13.841 1.00 93.56 328 PHE A C 1
ATOM 2624 O O . PHE A 1 328 ? 2.332 -9.113 -12.829 1.00 93.56 328 PHE A O 1
ATOM 2631 N N . ASP A 1 329 ? 3.371 -10.495 -14.264 1.00 90.44 329 ASP A N 1
ATOM 2632 C CA . ASP A 1 329 ? 3.233 -11.665 -13.405 1.00 90.44 329 ASP A CA 1
ATOM 2633 C C . ASP A 1 329 ? 4.296 -11.655 -12.284 1.00 90.44 329 ASP A C 1
ATOM 2635 O O . ASP A 1 329 ? 5.239 -10.857 -12.280 1.00 90.44 329 ASP A O 1
ATOM 2639 N N . PHE A 1 330 ? 4.183 -12.572 -11.323 1.00 83.69 330 PHE A N 1
ATOM 2640 C CA . PHE A 1 330 ? 5.172 -12.698 -10.245 1.00 83.69 330 PHE A CA 1
ATOM 2641 C C . PHE A 1 330 ? 6.490 -13.366 -10.675 1.00 83.69 330 PHE A C 1
ATOM 2643 O O . PHE A 1 330 ? 7.362 -13.602 -9.845 1.00 83.69 330 PHE A O 1
ATOM 2650 N N . ASN A 1 331 ? 6.689 -13.650 -11.962 1.00 86.44 331 ASN A N 1
ATOM 2651 C CA . ASN A 1 331 ? 8.001 -13.982 -12.526 1.00 86.44 331 ASN A CA 1
ATOM 2652 C C . ASN A 1 331 ? 8.682 -12.753 -13.148 1.00 86.44 331 ASN A C 1
ATOM 2654 O O . ASN A 1 331 ? 9.825 -12.841 -13.608 1.00 86.44 331 ASN A O 1
ATOM 2658 N N . GLY A 1 332 ? 8.009 -11.598 -13.129 1.00 86.06 332 GLY A N 1
ATOM 2659 C CA . GLY A 1 332 ? 8.494 -10.353 -13.706 1.00 86.06 332 GLY A CA 1
ATOM 2660 C C . GLY A 1 332 ? 8.281 -10.261 -15.215 1.00 86.06 332 GLY A C 1
ATOM 2661 O O . GLY A 1 332 ? 8.921 -9.434 -15.865 1.00 86.06 332 GLY A O 1
ATOM 2662 N N . GLU A 1 333 ? 7.428 -11.100 -15.800 1.00 91.00 333 GLU A N 1
ATOM 2663 C CA . GLU A 1 333 ? 7.067 -11.015 -17.210 1.00 91.00 333 GLU A CA 1
ATOM 2664 C C . GLU A 1 333 ? 5.902 -10.044 -17.405 1.00 91.00 333 GLU A C 1
ATOM 2666 O O . GLU A 1 333 ? 4.811 -10.226 -16.859 1.00 91.00 333 GLU A O 1
ATOM 2671 N N . CYS A 1 334 ? 6.129 -9.004 -18.212 1.00 93.25 334 CYS A N 1
ATOM 2672 C CA . CYS A 1 334 ? 5.056 -8.119 -18.646 1.00 93.25 334 CYS A CA 1
ATOM 2673 C C . CYS A 1 334 ? 4.189 -8.851 -19.675 1.00 93.25 334 CYS A C 1
ATOM 2675 O O . CYS A 1 334 ? 4.641 -9.126 -20.788 1.00 93.25 334 CYS A O 1
ATOM 2677 N N . TYR A 1 335 ? 2.945 -9.163 -19.314 1.00 93.69 335 TYR A N 1
ATOM 2678 C CA . TYR A 1 335 ? 2.038 -9.936 -20.169 1.00 93.69 335 TYR A CA 1
ATOM 2679 C C . TYR A 1 335 ? 0.955 -9.071 -20.830 1.00 93.69 335 TYR A C 1
ATOM 2681 O O . TYR A 1 335 ? 0.260 -9.524 -21.745 1.00 93.69 335 TYR A O 1
ATOM 2689 N N . LYS A 1 336 ? 0.771 -7.829 -20.367 1.00 93.81 336 LYS A N 1
ATOM 2690 C CA . LYS A 1 336 ? -0.230 -6.899 -20.898 1.00 93.81 336 LYS A CA 1
ATOM 2691 C C . LYS A 1 336 ? 0.196 -5.457 -20.645 1.00 93.81 336 LYS A C 1
ATOM 2693 O O . LYS A 1 336 ? 0.570 -5.118 -19.533 1.00 93.81 336 LYS A O 1
ATOM 2698 N N . SER A 1 337 ? 0.041 -4.603 -21.651 1.00 95.19 337 SER A N 1
ATOM 2699 C CA . SER A 1 337 ? 0.170 -3.149 -21.522 1.00 95.19 337 SER A CA 1
ATOM 2700 C C . SER A 1 337 ? -1.109 -2.486 -22.027 1.00 95.19 337 SER A C 1
ATOM 2702 O O . SER A 1 337 ? -1.640 -2.871 -23.073 1.00 95.19 337 SER A O 1
ATOM 2704 N N . VAL A 1 338 ? -1.652 -1.546 -21.256 1.00 94.81 338 VAL A N 1
ATOM 2705 C CA . VAL A 1 338 ? -2.876 -0.804 -21.588 1.00 94.81 338 VAL A CA 1
ATOM 2706 C C . VAL A 1 338 ? -2.530 0.676 -21.722 1.00 94.81 338 VAL A C 1
ATOM 2708 O O . VAL A 1 338 ? -2.005 1.240 -20.764 1.00 94.81 338 VAL A O 1
ATOM 2711 N N . PRO A 1 339 ? -2.827 1.330 -22.858 1.00 92.69 339 PRO A N 1
ATOM 2712 C CA . PRO A 1 339 ? -2.566 2.755 -23.006 1.00 92.69 339 PRO A CA 1
ATOM 2713 C C . PRO A 1 339 ? -3.485 3.580 -22.098 1.00 92.69 339 PRO A C 1
ATOM 2715 O O . PRO A 1 339 ? -4.675 3.288 -21.967 1.00 92.69 339 PRO A O 1
ATOM 2718 N N . ILE A 1 340 ? -2.933 4.635 -21.505 1.00 87.94 340 ILE A N 1
ATOM 2719 C CA . ILE A 1 340 ? -3.682 5.660 -20.782 1.00 87.94 340 ILE A CA 1
ATOM 2720 C C . ILE A 1 340 ? -4.058 6.736 -21.798 1.00 87.94 340 ILE A C 1
ATOM 2722 O O . ILE A 1 340 ? -3.197 7.441 -22.320 1.00 87.94 340 ILE A O 1
ATOM 2726 N N . THR A 1 341 ? -5.346 6.843 -22.107 1.00 77.62 341 THR A N 1
ATOM 2727 C CA . THR A 1 341 ? -5.885 7.929 -22.930 1.00 77.62 341 THR A CA 1
ATOM 2728 C C . THR A 1 341 ? -6.457 8.992 -22.002 1.00 77.62 341 THR A C 1
ATOM 2730 O O . THR A 1 341 ? -7.399 8.696 -21.264 1.00 77.62 341 THR A O 1
ATOM 2733 N N . PHE A 1 342 ? -5.871 10.187 -22.024 1.00 60.50 342 PHE A N 1
ATOM 2734 C CA . PHE A 1 342 ? -6.411 11.369 -21.352 1.00 60.50 342 PHE A CA 1
ATOM 2735 C C . PHE A 1 342 ? -7.356 12.139 -22.269 1.00 60.50 342 PHE A C 1
ATOM 2737 O O . PHE A 1 342 ? -7.063 12.199 -23.488 1.00 60.50 342 PHE A O 1
#

Radius of gyration: 30.66 Å; chains: 1; bounding box: 55×74×111 Å

Foldseek 3Di:
DPPVVVVVVVVVVVPPDPPDPPPPFQKAKEFEAAPPPRQTDFQWWKDWPPDPFTWTAHNRRIDMGTDPDDQTWIWTDDPQWDIDIDGDGPVRRPHDYHHTYGRPDPPPPPPPDPDDPDQLDDPWDWAFQDWDDFDQWIWTFTATPVGRVFTKIFIAGPSSHTLEMDTDDAADEPDPDLFVCLVCVRDQWDQFQVRWIWGDRHFWIFTWDQDPSYTDTDDIDGPVCCVVPTVQFNHDDPQKTWGWDWDQFKIWIWIDGHPDPDTHTQDMAGRPCRCVLPPDDPPDDPPCVPVVVVCCSNVVSPIPDFDWADDDFWIWTDRPRQQWIFIAGNVSDGPDIDGHDD

pLDDT: mean 78.03, std 16.54, range [37.66, 97.12]